Protein AF-A0A8J8SX33-F1 (afdb_monomer_lite)

Structure (mmCIF, N/CA/C/O backbone):
data_AF-A0A8J8SX33-F1
#
_entry.id   AF-A0A8J8SX33-F1
#
loop_
_atom_site.group_PDB
_atom_site.id
_atom_site.type_symbol
_atom_site.label_atom_id
_atom_site.label_alt_id
_atom_site.label_comp_id
_atom_site.label_asym_id
_atom_site.label_entity_id
_atom_site.label_seq_id
_atom_site.pdbx_PDB_ins_code
_atom_site.Cartn_x
_atom_site.Cartn_y
_atom_site.Cartn_z
_atom_site.occupancy
_atom_site.B_iso_or_equiv
_atom_site.auth_seq_id
_atom_site.auth_comp_id
_atom_site.auth_asym_id
_atom_site.auth_atom_id
_atom_site.pdbx_PDB_model_num
ATOM 1 N N . MET A 1 1 ? 23.967 -6.756 -19.950 1.00 47.19 1 MET A N 1
ATOM 2 C CA . MET A 1 1 ? 24.581 -7.624 -20.979 1.00 47.19 1 MET A CA 1
ATOM 3 C C . MET A 1 1 ? 24.057 -7.369 -22.396 1.00 47.19 1 MET A C 1
ATOM 5 O O . MET A 1 1 ? 24.532 -8.016 -23.323 1.00 47.19 1 MET A O 1
ATOM 9 N N . ALA A 1 2 ? 23.173 -6.393 -22.643 1.00 35.81 2 ALA A N 1
ATOM 10 C CA . ALA A 1 2 ? 22.909 -5.928 -24.008 1.00 35.81 2 ALA A CA 1
ATOM 11 C C . ALA A 1 2 ? 23.932 -4.839 -24.393 1.00 35.81 2 ALA A C 1
ATOM 13 O O . ALA A 1 2 ? 23.862 -3.728 -23.879 1.00 35.81 2 ALA A O 1
ATOM 14 N N . GLY A 1 3 ? 24.906 -5.167 -25.252 1.00 39.84 3 GLY A N 1
ATOM 15 C CA . GLY A 1 3 ? 25.890 -4.203 -25.781 1.00 39.84 3 GLY A CA 1
ATOM 16 C C . GLY A 1 3 ? 27.357 -4.644 -25.756 1.00 39.84 3 GLY A C 1
ATOM 17 O O . GLY A 1 3 ? 28.214 -3.905 -26.234 1.00 39.84 3 GLY A O 1
ATOM 18 N N . MET A 1 4 ? 27.675 -5.833 -25.232 1.00 48.66 4 MET A N 1
ATOM 19 C CA . MET A 1 4 ? 29.038 -6.363 -25.328 1.00 48.66 4 MET A CA 1
ATOM 20 C C . MET A 1 4 ? 29.309 -6.928 -26.735 1.00 48.66 4 MET A C 1
ATOM 22 O O . MET A 1 4 ? 28.412 -7.540 -27.322 1.00 48.66 4 MET A O 1
ATOM 26 N N . PRO A 1 5 ? 30.520 -6.729 -27.296 1.00 54.03 5 PRO A N 1
ATOM 27 C CA . PRO A 1 5 ? 30.912 -7.350 -28.558 1.00 54.03 5 PRO A CA 1
ATOM 28 C C . PRO A 1 5 ? 30.762 -8.869 -28.458 1.00 54.03 5 PRO A C 1
ATOM 30 O O . PRO A 1 5 ? 31.057 -9.451 -27.414 1.00 54.03 5 PRO A O 1
ATOM 33 N N . VAL A 1 6 ? 30.300 -9.503 -29.542 1.00 60.44 6 VAL A N 1
ATOM 34 C CA . VAL A 1 6 ? 30.137 -10.963 -29.608 1.00 60.44 6 VAL A CA 1
ATOM 35 C C . VAL A 1 6 ? 31.460 -11.609 -29.185 1.00 60.44 6 VAL A C 1
ATOM 37 O O . VAL A 1 6 ? 32.477 -11.363 -29.843 1.00 60.44 6 VAL A O 1
ATOM 40 N N . PRO A 1 7 ? 31.491 -12.380 -28.084 1.00 59.91 7 PRO A N 1
ATOM 41 C CA . PRO A 1 7 ? 32.746 -12.880 -27.554 1.00 59.91 7 PRO A CA 1
ATOM 42 C C . PRO A 1 7 ? 33.429 -13.795 -28.574 1.00 59.91 7 PRO A C 1
ATOM 44 O O . PRO A 1 7 ? 32.810 -14.688 -29.159 1.00 59.91 7 PRO A O 1
ATOM 47 N N . HIS A 1 8 ? 34.727 -13.567 -28.790 1.00 69.19 8 HIS A N 1
ATOM 48 C CA . HIS A 1 8 ? 35.562 -14.457 -29.591 1.00 69.19 8 HIS A CA 1
ATOM 49 C C . HIS A 1 8 ? 35.521 -15.872 -28.992 1.00 69.19 8 HIS A C 1
ATOM 51 O O . HIS A 1 8 ? 35.499 -16.025 -27.771 1.00 69.19 8 HIS A O 1
ATOM 57 N N . ARG A 1 9 ? 35.555 -16.913 -29.840 1.00 63.59 9 ARG A N 1
ATOM 58 C CA . ARG A 1 9 ? 35.516 -18.332 -29.417 1.00 63.59 9 ARG A CA 1
ATOM 59 C C . ARG A 1 9 ? 36.488 -18.676 -28.278 1.00 63.59 9 ARG A C 1
ATOM 61 O O . ARG A 1 9 ? 36.172 -19.536 -27.467 1.00 63.59 9 ARG A O 1
ATOM 68 N N . GLU A 1 10 ? 37.629 -17.995 -28.204 1.00 68.06 10 GLU A N 1
ATOM 69 C CA . GLU A 1 10 ? 38.664 -18.205 -27.182 1.00 68.06 10 GLU A CA 1
ATOM 70 C C . GLU A 1 10 ? 38.287 -17.653 -25.792 1.00 68.06 10 GLU A C 1
ATOM 72 O O . GLU A 1 10 ? 38.798 -18.133 -24.785 1.00 68.06 10 GLU A O 1
ATOM 77 N N . GLY A 1 11 ? 37.353 -16.699 -25.706 1.00 73.06 11 GLY A N 1
ATOM 78 C CA . GLY A 1 11 ? 36.900 -16.105 -24.442 1.00 73.06 11 GLY A CA 1
ATOM 79 C C . GLY A 1 11 ? 35.735 -16.841 -23.778 1.00 73.06 11 GLY A C 1
ATOM 80 O O . GLY A 1 11 ? 35.489 -16.645 -22.593 1.00 73.06 11 GLY A O 1
ATOM 81 N N . ILE A 1 12 ? 35.021 -17.712 -24.503 1.00 79.94 12 ILE A N 1
ATOM 82 C CA . ILE A 1 12 ? 33.799 -18.374 -24.005 1.00 79.94 12 ILE A CA 1
ATOM 83 C C . ILE A 1 12 ? 34.074 -19.174 -22.728 1.00 79.94 12 ILE A C 1
ATOM 85 O O . ILE A 1 12 ? 33.297 -19.091 -21.784 1.00 79.94 12 ILE A O 1
ATOM 89 N N . ALA A 1 13 ? 35.193 -19.901 -22.669 1.00 81.12 13 ALA A N 1
ATOM 90 C CA . ALA A 1 13 ? 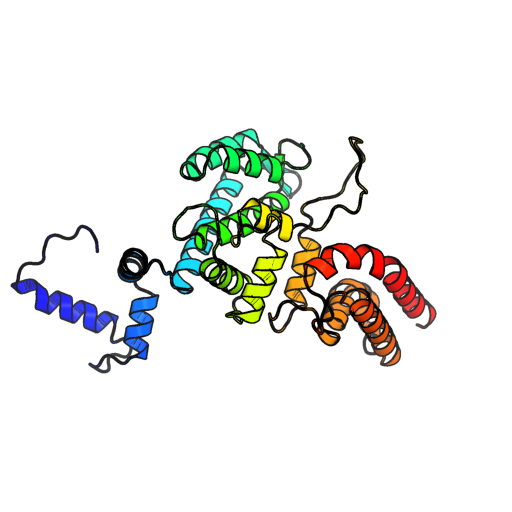35.567 -20.666 -21.481 1.00 81.12 13 ALA A CA 1
ATOM 91 C C . ALA A 1 13 ? 35.839 -19.761 -20.267 1.00 81.12 13 ALA A C 1
ATOM 93 O O . ALA A 1 13 ? 35.441 -20.091 -19.154 1.00 81.12 13 ALA A O 1
ATOM 94 N N . GLN A 1 14 ? 36.462 -18.597 -20.481 1.00 83.06 14 GLN A N 1
ATOM 95 C CA . GLN A 1 14 ? 36.725 -17.624 -19.417 1.00 83.06 14 GLN A CA 1
ATOM 96 C C . GLN A 1 14 ? 35.430 -16.973 -18.920 1.00 83.06 14 GLN A C 1
ATOM 98 O O . GLN A 1 14 ? 35.243 -16.848 -17.714 1.00 83.06 14 GLN A O 1
ATOM 103 N N . PHE A 1 15 ? 34.512 -16.614 -19.823 1.00 81.81 15 PHE A N 1
ATOM 104 C CA . PHE A 1 15 ? 33.201 -16.077 -19.447 1.00 81.81 15 PHE A CA 1
ATOM 105 C C . PHE A 1 15 ? 32.335 -17.116 -18.731 1.00 81.81 15 PHE A C 1
ATOM 107 O O . PHE A 1 15 ? 31.697 -16.785 -17.736 1.00 81.81 15 PHE A O 1
ATOM 114 N N . ALA A 1 16 ? 32.343 -18.369 -19.195 1.00 82.88 16 ALA A N 1
ATOM 115 C CA . ALA A 1 16 ? 31.633 -19.464 -18.544 1.00 82.88 16 ALA A CA 1
ATOM 116 C C . ALA A 1 16 ? 32.176 -19.717 -17.132 1.00 82.88 16 ALA A C 1
ATOM 118 O O . ALA A 1 16 ? 31.394 -19.854 -16.198 1.00 82.88 16 ALA A O 1
ATOM 119 N N . PHE A 1 17 ? 33.500 -19.704 -16.960 1.00 84.19 17 PHE A N 1
ATOM 120 C CA . PHE A 1 17 ? 34.124 -19.846 -15.646 1.00 84.19 17 PHE A CA 1
ATOM 121 C C . PHE A 1 17 ? 33.829 -18.652 -14.729 1.00 84.19 17 PHE A C 1
ATOM 123 O O . PHE A 1 17 ? 33.512 -18.838 -13.560 1.00 84.19 17 PHE A O 1
ATOM 130 N N . ALA A 1 18 ? 33.875 -17.424 -15.251 1.00 85.44 18 ALA A N 1
ATOM 131 C CA . ALA A 1 18 ? 33.522 -16.234 -14.481 1.00 85.44 18 ALA A CA 1
ATOM 132 C C . ALA A 1 18 ? 32.054 -16.263 -14.025 1.00 85.44 18 ALA A C 1
ATOM 134 O O . ALA A 1 18 ? 31.777 -15.961 -12.870 1.00 85.44 18 ALA A O 1
ATOM 135 N N . ALA A 1 19 ? 31.127 -16.668 -14.899 1.00 85.31 19 ALA A N 1
ATOM 136 C CA . ALA A 1 19 ? 29.723 -16.844 -14.539 1.00 85.31 19 ALA A CA 1
ATOM 137 C C . ALA A 1 19 ? 29.547 -17.957 -13.499 1.00 85.31 19 ALA A C 1
ATOM 139 O O . ALA A 1 19 ? 28.875 -17.742 -12.499 1.00 85.31 19 ALA A O 1
ATOM 140 N N . PHE A 1 20 ? 30.207 -19.104 -13.690 1.00 89.06 20 PHE A N 1
ATOM 141 C CA . PHE A 1 20 ? 30.193 -20.211 -12.735 1.00 89.06 20 PHE A CA 1
ATOM 142 C C . PHE A 1 20 ? 30.604 -19.748 -11.336 1.00 89.06 20 PHE A C 1
ATOM 144 O O . PHE A 1 20 ? 29.862 -19.961 -10.394 1.00 89.06 20 PHE A O 1
ATOM 151 N N . ARG A 1 21 ? 31.715 -19.013 -11.218 1.00 88.38 21 ARG A N 1
ATOM 152 C CA . ARG A 1 21 ? 32.229 -18.477 -9.946 1.00 88.38 21 ARG A CA 1
ATOM 153 C C . ARG A 1 21 ? 31.335 -17.429 -9.283 1.00 88.38 21 ARG A C 1
ATOM 155 O O . ARG A 1 21 ? 31.520 -17.146 -8.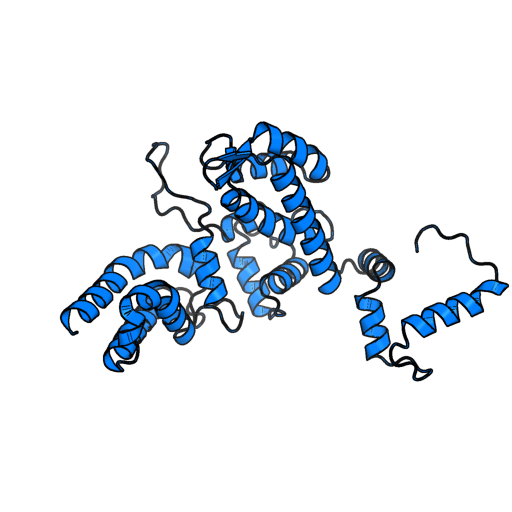107 1.00 88.38 21 ARG A O 1
ATOM 162 N N . VAL A 1 22 ? 30.451 -16.790 -10.045 1.00 87.62 22 VAL A N 1
ATOM 163 C CA . VAL A 1 22 ? 29.452 -15.858 -9.506 1.00 87.62 22 VAL A CA 1
ATOM 164 C C . VAL A 1 22 ? 28.229 -16.616 -8.992 1.00 87.62 22 VAL A C 1
ATOM 166 O O . VAL A 1 22 ? 27.598 -16.154 -8.048 1.00 87.62 22 VAL A O 1
ATOM 169 N N . ILE A 1 23 ? 27.890 -17.744 -9.620 1.00 91.69 23 ILE A N 1
ATOM 170 C CA . ILE A 1 23 ? 26.746 -18.571 -9.233 1.00 91.69 23 ILE A CA 1
ATOM 171 C C . ILE A 1 23 ? 27.108 -19.467 -8.044 1.00 91.69 23 ILE A C 1
ATOM 173 O O . ILE A 1 23 ? 26.361 -19.477 -7.079 1.00 91.69 23 ILE A O 1
ATOM 177 N N . ASP A 1 24 ? 28.244 -20.164 -8.114 1.00 92.25 24 ASP A N 1
ATOM 178 C CA . ASP A 1 24 ? 28.837 -20.992 -7.053 1.00 92.25 24 ASP A CA 1
ATOM 179 C C . ASP A 1 24 ? 29.332 -20.087 -5.912 1.00 92.25 24 ASP A C 1
ATOM 181 O O . ASP A 1 24 ? 30.494 -19.664 -5.857 1.00 92.25 24 ASP A O 1
ATOM 185 N N . ALA A 1 25 ? 28.396 -19.690 -5.055 1.00 87.44 25 ALA A N 1
ATOM 186 C CA . ALA A 1 25 ? 28.601 -18.723 -3.990 1.00 87.44 25 ALA A CA 1
ATOM 187 C C . ALA A 1 25 ? 29.356 -19.353 -2.816 1.00 87.44 25 ALA A C 1
ATOM 189 O O . ALA A 1 25 ? 30.125 -18.662 -2.133 1.00 87.44 25 ALA A O 1
ATOM 190 N N . ASP A 1 26 ? 29.160 -20.654 -2.586 1.00 91.06 26 ASP A N 1
ATOM 191 C CA . ASP A 1 26 ? 29.839 -21.392 -1.526 1.00 91.06 26 ASP A CA 1
ATOM 192 C C . ASP A 1 26 ? 31.220 -21.935 -1.937 1.00 91.06 26 ASP A C 1
ATOM 194 O O . ASP A 1 26 ? 32.020 -22.292 -1.068 1.00 91.06 26 ASP A O 1
ATOM 198 N N . ASN A 1 27 ? 31.576 -21.825 -3.221 1.00 89.00 27 ASN A N 1
ATOM 199 C CA . ASN A 1 27 ? 32.828 -22.306 -3.806 1.00 89.00 27 ASN A CA 1
ATOM 200 C C . ASN A 1 27 ? 32.975 -23.829 -3.700 1.00 89.00 27 ASN A C 1
ATOM 202 O O . ASN A 1 27 ? 34.086 -24.329 -3.490 1.00 89.00 27 ASN A O 1
ATOM 206 N N . SER A 1 28 ? 31.868 -24.558 -3.809 1.00 93.62 28 SER A N 1
ATOM 207 C CA . SER A 1 28 ? 31.828 -26.020 -3.786 1.00 93.62 28 SER A CA 1
ATOM 208 C C . SER A 1 28 ? 32.319 -26.663 -5.084 1.00 93.62 28 SER A C 1
ATOM 210 O O . SER A 1 28 ? 32.404 -27.892 -5.154 1.00 93.62 28 SER A O 1
ATOM 212 N N . ASP A 1 29 ? 32.638 -25.867 -6.112 1.00 90.69 29 ASP A N 1
ATOM 213 C CA . ASP A 1 29 ? 32.865 -26.329 -7.484 1.00 90.69 29 ASP A CA 1
ATOM 214 C C . ASP A 1 29 ? 31.636 -27.068 -8.059 1.00 90.69 29 ASP A C 1
ATOM 216 O O . ASP A 1 29 ? 31.729 -27.836 -9.025 1.00 90.69 29 ASP A O 1
ATOM 220 N N . SER A 1 30 ? 30.449 -26.776 -7.521 1.00 91.50 30 SER A N 1
ATOM 221 C CA . SER A 1 30 ? 29.153 -27.188 -8.049 1.00 91.50 30 SER A CA 1
ATOM 222 C C . SER A 1 30 ? 28.165 -26.020 -8.006 1.00 91.50 30 SER A C 1
ATOM 224 O O . SER A 1 30 ? 28.435 -25.017 -7.368 1.00 91.50 30 SER A O 1
ATOM 226 N N . ILE A 1 31 ? 27.062 -26.111 -8.754 1.00 92.31 31 ILE A N 1
ATOM 227 C CA . ILE A 1 31 ? 25.976 -25.126 -8.673 1.00 92.31 31 ILE A CA 1
ATOM 228 C C . ILE A 1 31 ? 24.748 -25.844 -8.143 1.00 92.31 31 ILE A C 1
ATOM 230 O O . ILE A 1 31 ? 24.165 -26.689 -8.835 1.00 92.31 31 ILE A O 1
ATOM 234 N N . GLU A 1 32 ? 24.344 -25.496 -6.931 1.00 93.62 32 GLU A N 1
ATOM 235 C CA . GLU A 1 32 ? 23.090 -25.961 -6.361 1.00 93.62 32 GLU A CA 1
ATOM 236 C C . GLU A 1 32 ? 21.888 -25.185 -6.924 1.00 93.62 32 GLU A C 1
ATOM 238 O O . GLU A 1 32 ? 21.994 -24.082 -7.466 1.00 93.62 32 GLU A O 1
ATOM 243 N N . TYR A 1 33 ? 20.687 -25.758 -6.791 1.00 91.69 33 TYR A N 1
ATOM 244 C CA . TYR A 1 33 ? 19.460 -25.071 -7.209 1.00 91.69 33 TYR A CA 1
ATOM 245 C C . TYR A 1 33 ? 19.253 -23.751 -6.453 1.00 91.69 33 TYR A C 1
ATOM 247 O O . TYR A 1 33 ? 18.799 -22.774 -7.042 1.00 91.69 33 TYR A O 1
ATOM 255 N N . SER A 1 34 ? 19.579 -23.726 -5.159 1.00 92.31 34 SER A N 1
ATOM 256 C CA . SER A 1 34 ? 19.537 -22.535 -4.303 1.00 92.31 34 SER A CA 1
ATOM 257 C C . SER A 1 34 ? 20.401 -21.415 -4.879 1.00 92.31 34 SER A C 1
ATOM 259 O O . SER A 1 34 ? 19.906 -20.311 -5.081 1.00 92.31 34 SER A O 1
ATOM 261 N N . GLU A 1 35 ? 21.646 -21.727 -5.222 1.00 92.00 35 GLU A N 1
ATOM 262 C CA . GLU A 1 35 ? 22.619 -20.809 -5.813 1.00 92.00 35 GLU A CA 1
ATOM 263 C C . GLU A 1 35 ? 22.182 -20.291 -7.181 1.00 92.00 35 GLU A C 1
ATOM 265 O O . GLU A 1 35 ? 22.160 -19.084 -7.426 1.00 92.00 35 GLU A O 1
ATOM 270 N N . PHE A 1 36 ? 21.748 -21.193 -8.064 1.00 90.31 36 PHE A N 1
ATOM 271 C CA . PHE A 1 36 ? 21.227 -20.804 -9.370 1.00 90.31 36 PHE A CA 1
ATOM 272 C C . PHE A 1 36 ? 19.983 -19.917 -9.244 1.00 90.31 36 PHE A C 1
ATOM 274 O O . PHE A 1 36 ? 19.878 -18.888 -9.911 1.00 90.31 36 PHE A O 1
ATOM 281 N N . SER A 1 37 ? 19.043 -20.299 -8.377 1.00 88.56 37 SER A N 1
ATOM 282 C CA . SER A 1 37 ? 17.820 -19.538 -8.129 1.00 88.56 37 SER A CA 1
ATOM 283 C C . SER A 1 37 ? 18.128 -18.154 -7.563 1.00 88.56 37 SER A C 1
ATOM 285 O O . SER A 1 37 ? 17.486 -17.184 -7.963 1.00 88.56 37 SER A O 1
ATOM 287 N N . GLU A 1 38 ? 19.084 -18.051 -6.643 1.00 87.88 38 GLU A N 1
ATOM 288 C CA . GLU A 1 38 ? 19.496 -16.785 -6.043 1.00 87.88 38 GLU A CA 1
ATOM 289 C C . GLU A 1 38 ? 20.173 -15.882 -7.076 1.00 87.88 38 GLU A C 1
ATOM 291 O O . GLU A 1 38 ? 19.805 -14.717 -7.229 1.00 87.88 38 GLU A O 1
ATOM 296 N N . TRP A 1 39 ? 21.083 -16.438 -7.877 1.00 88.75 39 TRP A N 1
ATOM 297 C CA . TRP A 1 39 ? 21.724 -15.710 -8.966 1.00 88.75 39 TRP A CA 1
ATOM 298 C C . TRP A 1 39 ? 20.711 -15.165 -9.977 1.00 88.75 39 TRP A C 1
ATOM 300 O O . TRP A 1 39 ? 20.788 -13.997 -10.366 1.00 88.75 39 TRP A O 1
ATOM 310 N N . VAL A 1 40 ? 19.724 -15.976 -10.376 1.00 85.94 40 VAL A N 1
ATOM 311 C CA . VAL A 1 40 ? 18.653 -15.527 -11.276 1.00 85.94 40 VAL A CA 1
ATOM 312 C C . VAL A 1 40 ? 17.856 -14.383 -10.647 1.00 85.94 40 VAL A C 1
ATOM 314 O O . VAL A 1 40 ? 17.599 -13.397 -11.336 1.00 85.94 40 VAL A O 1
ATOM 317 N N . ARG A 1 41 ? 17.489 -14.461 -9.358 1.00 83.81 41 ARG A N 1
ATOM 318 C CA . ARG A 1 41 ? 16.770 -13.381 -8.645 1.00 83.81 41 ARG A CA 1
ATOM 319 C C . ARG A 1 41 ? 17.558 -12.074 -8.593 1.00 83.81 41 ARG A C 1
ATOM 321 O O . ARG A 1 41 ? 16.971 -11.005 -8.735 1.00 83.81 41 ARG A O 1
ATOM 328 N N . GLN A 1 42 ? 18.876 -12.152 -8.429 1.00 84.44 42 GLN A N 1
ATOM 329 C CA . GLN A 1 42 ? 19.735 -10.976 -8.275 1.00 84.44 42 GLN A CA 1
ATOM 330 C C . GLN A 1 42 ? 20.238 -10.387 -9.608 1.00 84.44 42 GLN A C 1
ATOM 332 O O . GLN A 1 42 ? 20.644 -9.225 -9.657 1.00 84.44 42 GLN A O 1
ATOM 337 N N . SER A 1 43 ? 20.214 -11.153 -10.702 1.00 86.31 43 SER A N 1
ATOM 338 C CA . SER A 1 43 ? 20.731 -10.717 -12.004 1.00 86.31 43 SER A CA 1
ATOM 339 C C . SER A 1 43 ? 19.755 -9.799 -12.751 1.00 86.31 43 SER A C 1
ATOM 341 O O . SER A 1 43 ? 18.781 -10.262 -13.342 1.00 86.31 43 SER A O 1
ATOM 343 N N . GLU A 1 44 ? 20.049 -8.494 -12.804 1.00 81.50 44 GLU A N 1
ATOM 344 C CA . GLU A 1 44 ? 19.227 -7.499 -13.522 1.00 81.50 44 GLU A CA 1
ATOM 345 C C . GLU A 1 44 ? 18.965 -7.873 -14.983 1.00 81.50 44 GLU A C 1
ATOM 347 O O . GLU A 1 44 ? 17.830 -7.822 -15.448 1.00 81.50 44 GLU A O 1
ATOM 352 N N . ASP A 1 45 ? 20.014 -8.281 -15.696 1.00 82.19 45 ASP A N 1
ATOM 353 C CA . ASP A 1 45 ? 19.938 -8.612 -17.116 1.00 82.19 45 ASP A CA 1
ATOM 354 C C . ASP A 1 45 ? 19.040 -9.819 -17.380 1.00 82.19 45 ASP A C 1
ATOM 356 O O . ASP A 1 45 ? 18.299 -9.842 -18.364 1.00 82.19 45 ASP A O 1
ATOM 360 N N . LEU A 1 46 ? 19.106 -10.830 -16.509 1.00 82.81 46 LEU A N 1
ATOM 361 C CA . LEU A 1 46 ? 18.249 -12.005 -16.616 1.00 82.81 46 LEU A CA 1
ATOM 362 C C . LEU A 1 46 ? 16.817 -11.668 -16.232 1.00 82.81 46 LEU A C 1
ATOM 364 O O . LEU A 1 46 ? 15.903 -12.098 -16.923 1.00 82.81 46 LEU A O 1
ATOM 368 N N . GLN A 1 47 ? 16.613 -10.860 -15.194 1.00 84.19 47 GLN A N 1
ATOM 369 C CA . GLN A 1 47 ? 15.291 -10.371 -14.820 1.00 84.19 47 GLN A CA 1
ATOM 370 C C . GLN A 1 47 ? 14.658 -9.546 -15.955 1.00 84.19 47 GLN A C 1
ATOM 372 O O . GLN A 1 47 ? 13.483 -9.727 -16.259 1.00 84.19 47 GLN A O 1
ATOM 377 N N . ASP A 1 48 ? 15.433 -8.684 -16.625 1.00 80.81 48 ASP A N 1
ATOM 378 C CA . ASP A 1 48 ? 15.007 -7.907 -17.800 1.00 80.81 48 ASP A CA 1
ATOM 379 C C . ASP A 1 48 ? 14.646 -8.821 -18.969 1.00 80.81 48 ASP A C 1
ATOM 381 O O . ASP A 1 48 ? 13.636 -8.623 -19.648 1.00 80.81 48 ASP A O 1
ATOM 385 N N . PHE A 1 49 ? 15.500 -9.809 -19.228 1.00 82.94 49 PHE A N 1
ATOM 386 C CA . PHE A 1 49 ? 15.303 -10.771 -20.298 1.00 82.94 49 PHE A CA 1
ATOM 387 C C . PHE A 1 49 ? 14.050 -11.620 -20.063 1.00 82.94 49 PHE A C 1
ATOM 389 O O . PHE A 1 49 ? 13.230 -11.747 -20.971 1.00 82.94 49 PHE A O 1
ATOM 396 N N . LEU A 1 50 ? 13.886 -12.156 -18.850 1.00 81.50 50 LEU A N 1
ATOM 397 C CA . LEU A 1 50 ? 12.726 -12.946 -18.454 1.00 81.50 50 LEU A CA 1
ATOM 398 C C . LEU A 1 50 ? 11.456 -12.112 -18.568 1.00 81.50 50 LEU A C 1
ATOM 400 O O . LEU A 1 50 ? 10.538 -12.558 -19.241 1.00 81.50 50 LEU A O 1
ATOM 404 N N . LEU A 1 51 ? 11.447 -10.879 -18.052 1.00 82.50 51 LEU A N 1
ATOM 405 C CA . LEU A 1 51 ? 10.302 -9.975 -18.168 1.00 82.50 51 LEU A CA 1
ATOM 406 C C . LEU A 1 51 ? 9.835 -9.811 -19.618 1.00 82.50 51 LEU A C 1
ATOM 408 O O . LEU A 1 51 ? 8.650 -9.923 -19.914 1.00 82.50 51 LEU A O 1
ATOM 412 N N . ARG A 1 52 ? 10.776 -9.584 -20.542 1.00 81.81 52 ARG A N 1
ATOM 413 C CA . ARG A 1 52 ? 10.468 -9.413 -21.971 1.00 81.81 52 ARG A CA 1
ATOM 414 C C . ARG A 1 52 ? 9.896 -10.671 -22.620 1.00 81.81 52 ARG A C 1
ATOM 416 O O . ARG A 1 52 ? 9.208 -10.554 -23.628 1.00 81.81 52 ARG A O 1
ATOM 423 N N . TYR A 1 53 ? 10.222 -11.850 -22.097 1.00 82.12 53 TYR A N 1
ATOM 424 C CA . TYR A 1 53 ? 9.831 -13.132 -22.684 1.00 82.12 53 TYR A CA 1
ATOM 425 C C . TYR A 1 53 ? 8.578 -13.731 -22.047 1.00 82.12 53 TYR A C 1
ATOM 427 O O . TYR A 1 53 ? 7.776 -14.348 -22.743 1.00 82.12 53 TYR A O 1
ATOM 435 N N . THR A 1 54 ? 8.427 -13.586 -20.732 1.00 82.94 54 THR A N 1
ATOM 436 C CA . THR A 1 54 ? 7.332 -14.176 -19.955 1.00 82.94 54 THR A CA 1
ATOM 437 C C . THR A 1 54 ? 6.208 -13.184 -19.692 1.00 82.94 54 THR A C 1
ATOM 439 O O . THR A 1 54 ? 5.105 -13.614 -19.370 1.00 82.94 54 THR A O 1
ATOM 442 N N . GLY A 1 55 ? 6.473 -11.877 -19.795 1.00 79.94 55 GLY A N 1
ATOM 443 C CA . GLY A 1 55 ? 5.555 -10.839 -19.326 1.00 79.94 55 GLY A CA 1
ATOM 444 C C . GLY A 1 55 ? 5.402 -10.815 -17.802 1.00 79.94 55 GLY A C 1
ATOM 445 O O . GLY A 1 55 ? 4.506 -10.157 -17.297 1.00 79.94 55 GLY A O 1
ATOM 446 N N . GLN A 1 56 ? 6.251 -11.535 -17.061 1.00 80.50 56 GLN A N 1
ATOM 447 C CA . GLN A 1 56 ? 6.179 -11.650 -15.605 1.00 80.50 56 GLN A CA 1
ATOM 448 C C . GLN A 1 56 ? 7.434 -11.075 -14.963 1.00 80.50 56 GLN A C 1
ATOM 450 O O . GLN A 1 56 ? 8.547 -11.293 -15.446 1.00 80.50 56 GLN A O 1
ATOM 455 N N . GLN A 1 57 ? 7.263 -10.388 -13.837 1.00 86.00 57 GLN A N 1
ATOM 456 C CA . GLN A 1 57 ? 8.372 -9.931 -13.012 1.00 86.00 57 GLN A CA 1
ATOM 457 C C . GLN A 1 57 ? 8.479 -10.739 -11.728 1.00 86.00 57 GLN A C 1
ATOM 459 O O . GLN A 1 57 ? 7.487 -11.246 -11.212 1.00 86.00 57 GLN A O 1
ATOM 464 N N . THR A 1 58 ? 9.689 -10.818 -11.188 1.00 87.69 58 THR A N 1
ATOM 465 C CA . THR A 1 58 ? 9.898 -11.325 -9.833 1.00 87.69 58 THR A CA 1
ATOM 466 C C . THR A 1 58 ? 9.606 -10.250 -8.794 1.00 87.69 58 THR A C 1
ATOM 468 O O . THR A 1 58 ? 9.667 -9.045 -9.071 1.00 87.69 58 THR A O 1
ATOM 471 N N . PHE A 1 59 ? 9.343 -10.699 -7.569 1.00 90.00 59 PHE A N 1
ATOM 472 C CA . PHE A 1 59 ? 9.175 -9.827 -6.416 1.00 90.00 59 PHE A CA 1
ATOM 473 C C . PHE A 1 59 ? 10.421 -8.969 -6.158 1.00 90.00 59 PHE A C 1
ATOM 475 O O . PHE A 1 59 ? 10.311 -7.767 -5.932 1.00 90.00 59 PHE A O 1
ATOM 482 N N . GLU A 1 60 ? 11.619 -9.546 -6.260 1.00 88.62 60 GLU A N 1
ATOM 483 C CA . GLU A 1 60 ? 12.885 -8.849 -6.024 1.00 88.62 60 GLU A CA 1
ATOM 484 C C . GLU A 1 60 ? 13.084 -7.701 -7.019 1.00 88.62 60 GLU A C 1
ATOM 486 O O . GLU A 1 60 ? 13.495 -6.599 -6.641 1.00 88.62 60 GLU A O 1
ATOM 491 N N . ARG A 1 61 ? 12.724 -7.927 -8.288 1.00 88.81 61 ARG A N 1
ATOM 492 C CA . ARG A 1 61 ? 12.746 -6.888 -9.319 1.00 88.81 61 ARG A CA 1
ATOM 493 C C . ARG A 1 61 ? 11.742 -5.776 -9.013 1.00 88.81 61 ARG A C 1
ATOM 495 O O . ARG A 1 61 ? 12.105 -4.602 -9.102 1.00 88.81 61 ARG A O 1
ATOM 502 N N . ALA A 1 62 ? 10.508 -6.126 -8.645 1.00 92.44 62 ALA A N 1
ATOM 503 C CA . ALA A 1 62 ? 9.483 -5.154 -8.264 1.00 92.44 62 ALA A CA 1
ATOM 504 C C . ALA A 1 62 ? 9.940 -4.307 -7.064 1.00 92.44 62 ALA A C 1
ATOM 506 O O . ALA A 1 62 ? 9.901 -3.076 -7.115 1.00 92.44 62 ALA A O 1
ATOM 507 N N . LYS A 1 63 ? 10.474 -4.958 -6.022 1.00 93.06 63 LYS A N 1
ATOM 508 C CA . LYS A 1 63 ? 11.011 -4.315 -4.815 1.00 93.06 63 LYS A CA 1
ATOM 509 C C . LYS A 1 63 ? 12.142 -3.351 -5.137 1.00 93.06 63 LYS A C 1
ATOM 511 O O . LYS A 1 63 ? 12.153 -2.225 -4.643 1.00 93.06 63 LYS A O 1
ATOM 516 N N . LYS A 1 64 ? 13.059 -3.749 -6.015 1.00 91.00 64 LYS A N 1
ATOM 517 C CA . LYS A 1 64 ? 14.137 -2.877 -6.475 1.00 91.00 64 LYS A CA 1
ATOM 518 C C . LYS A 1 64 ? 13.616 -1.649 -7.227 1.00 91.00 64 LYS A C 1
ATOM 520 O O . LYS A 1 64 ? 13.962 -0.533 -6.842 1.00 91.00 64 LYS A O 1
ATOM 525 N N . ARG A 1 65 ? 12.748 -1.837 -8.232 1.00 92.00 65 ARG A N 1
ATOM 526 C CA . ARG A 1 65 ? 12.121 -0.728 -8.984 1.00 92.00 65 ARG A CA 1
ATOM 527 C C . ARG A 1 65 ? 11.410 0.243 -8.042 1.00 92.00 65 ARG A C 1
ATOM 529 O O . ARG A 1 65 ? 11.547 1.456 -8.182 1.00 92.00 65 ARG A O 1
ATOM 536 N N . TYR A 1 66 ? 10.687 -0.282 -7.057 1.00 95.06 66 TYR A N 1
ATOM 537 C CA . TYR A 1 66 ? 10.005 0.521 -6.047 1.00 95.06 66 TYR A CA 1
ATOM 538 C C . TYR A 1 66 ? 10.970 1.366 -5.207 1.00 95.06 66 TYR A C 1
ATOM 540 O O . TYR A 1 66 ? 10.740 2.564 -5.038 1.00 95.06 66 TYR A O 1
ATOM 548 N N . ILE A 1 67 ? 12.065 0.779 -4.714 1.00 94.56 67 ILE A N 1
ATOM 549 C CA . ILE A 1 67 ? 13.087 1.500 -3.938 1.00 94.56 67 ILE A CA 1
ATOM 550 C C . ILE A 1 67 ? 13.737 2.601 -4.785 1.00 94.56 67 ILE A C 1
ATOM 552 O O . ILE A 1 67 ? 13.907 3.725 -4.310 1.00 94.56 67 ILE A O 1
ATOM 556 N N . GLU A 1 68 ? 14.075 2.309 -6.041 1.00 94.00 68 GLU A N 1
ATOM 557 C CA . GLU A 1 68 ? 14.652 3.281 -6.975 1.00 94.00 68 GLU A CA 1
ATOM 558 C C . GLU A 1 68 ? 13.704 4.460 -7.225 1.00 94.00 68 GLU A C 1
ATOM 560 O O . GLU A 1 68 ? 14.124 5.616 -7.134 1.00 94.00 68 GLU A O 1
ATOM 565 N N . LEU A 1 69 ? 12.416 4.186 -7.452 1.00 94.81 69 LEU A N 1
ATOM 566 C CA . LEU A 1 69 ? 11.386 5.212 -7.611 1.00 94.81 69 LEU A CA 1
ATOM 567 C C . LEU A 1 69 ? 11.194 6.039 -6.333 1.00 94.81 69 LEU A C 1
ATOM 569 O O . LEU A 1 69 ? 11.140 7.266 -6.402 1.00 94.81 69 LEU A O 1
ATOM 573 N N . CYS A 1 70 ? 11.149 5.399 -5.163 1.00 95.38 70 CYS A N 1
ATOM 574 C CA . CYS A 1 70 ? 11.069 6.090 -3.877 1.00 95.38 70 CYS A CA 1
ATOM 575 C C . CYS A 1 70 ? 12.264 7.026 -3.656 1.00 95.38 70 CYS A C 1
ATOM 577 O O . CYS A 1 70 ? 12.079 8.181 -3.270 1.00 95.38 70 CYS A O 1
ATOM 579 N N . ASN A 1 71 ? 13.485 6.561 -3.934 1.00 96.50 71 ASN A N 1
ATOM 580 C CA . ASN A 1 71 ? 14.697 7.372 -3.821 1.00 96.50 71 ASN A CA 1
ATOM 581 C C . ASN A 1 71 ? 14.694 8.536 -4.815 1.00 96.50 71 ASN A C 1
ATOM 583 O O . ASN A 1 71 ? 15.068 9.654 -4.461 1.00 96.50 71 ASN A O 1
ATOM 587 N N . PHE A 1 72 ? 14.236 8.289 -6.042 1.00 95.38 72 PHE A N 1
ATOM 588 C CA . PHE A 1 72 ? 14.082 9.324 -7.051 1.00 95.38 72 PHE A CA 1
ATOM 589 C C . PHE A 1 72 ? 13.106 10.416 -6.591 1.00 95.38 72 PHE A C 1
ATOM 591 O O . PHE A 1 72 ? 13.473 11.591 -6.567 1.00 95.38 72 PHE A O 1
ATOM 598 N N . PHE A 1 73 ? 11.893 10.048 -6.167 1.00 96.12 73 PHE A N 1
ATOM 599 C CA . PHE A 1 73 ? 10.887 11.009 -5.705 1.00 96.12 73 PHE A CA 1
ATOM 600 C C . PHE A 1 73 ? 11.332 11.750 -4.444 1.00 96.12 73 PHE A C 1
ATOM 602 O O . PHE A 1 73 ? 11.149 12.963 -4.348 1.00 96.12 73 PHE A O 1
ATOM 609 N N . LYS A 1 74 ? 12.011 11.065 -3.518 1.00 96.19 74 LYS A N 1
ATOM 610 C CA . LYS A 1 74 ? 12.648 11.715 -2.371 1.00 96.19 74 LYS A CA 1
ATOM 611 C C . LYS A 1 74 ? 13.651 12.782 -2.816 1.00 96.19 74 LYS A C 1
ATOM 613 O O . LYS A 1 74 ? 13.571 13.913 -2.348 1.00 96.19 74 LYS A O 1
ATOM 618 N N . GLY A 1 75 ? 14.534 12.460 -3.762 1.00 95.69 75 GLY A N 1
ATOM 619 C CA . GLY A 1 75 ? 15.494 13.419 -4.310 1.00 95.69 75 GLY A CA 1
ATOM 620 C C . GLY A 1 75 ? 14.829 14.610 -5.009 1.00 95.69 75 GLY A C 1
ATOM 621 O O . GLY A 1 75 ? 15.295 15.740 -4.862 1.00 95.69 75 GLY A O 1
ATOM 622 N N . VAL A 1 76 ? 13.719 14.386 -5.726 1.00 94.75 76 VAL A N 1
ATOM 623 C CA . VAL A 1 76 ? 12.914 15.466 -6.327 1.00 94.75 76 VAL A CA 1
ATOM 624 C C . VAL A 1 76 ? 12.369 16.399 -5.250 1.00 94.75 76 VAL A C 1
ATOM 626 O O . VAL A 1 76 ? 12.489 17.613 -5.397 1.00 94.75 76 VAL A O 1
ATOM 629 N N . PHE A 1 77 ? 11.803 15.864 -4.169 1.00 95.81 77 PHE A N 1
ATOM 630 C CA . PHE A 1 77 ? 11.276 16.688 -3.085 1.00 95.81 77 PHE A CA 1
ATOM 631 C C . PHE A 1 77 ? 12.390 17.472 -2.383 1.00 95.81 77 PHE A C 1
ATOM 633 O O . PHE A 1 77 ? 12.342 18.697 -2.332 1.00 95.81 77 PHE A O 1
ATOM 640 N N . GLU A 1 78 ? 13.441 16.790 -1.922 1.00 94.94 78 GLU A N 1
ATOM 641 C CA . GLU A 1 78 ? 14.524 17.396 -1.134 1.00 94.94 78 GLU A CA 1
ATOM 642 C C . GLU A 1 78 ? 15.254 18.513 -1.887 1.00 94.94 78 GLU A C 1
ATOM 644 O O . GLU A 1 78 ? 15.549 19.558 -1.310 1.00 94.94 78 GLU A O 1
ATOM 649 N N . LYS A 1 79 ? 15.495 18.329 -3.190 1.00 94.25 79 LYS A N 1
ATOM 650 C CA . LYS A 1 79 ? 16.160 19.324 -4.045 1.00 94.25 79 LYS A CA 1
ATOM 651 C C . LYS A 1 79 ? 15.378 20.637 -4.158 1.00 94.25 79 LYS A C 1
ATOM 653 O O . LYS A 1 79 ? 15.992 21.680 -4.371 1.00 94.25 79 LYS A O 1
ATOM 658 N N . ASN A 1 80 ? 14.050 20.578 -4.079 1.00 92.75 80 ASN A N 1
ATOM 659 C CA . ASN A 1 80 ? 13.169 21.725 -4.315 1.00 92.75 80 ASN A CA 1
ATOM 660 C C . ASN A 1 80 ? 12.466 22.203 -3.038 1.00 92.75 80 ASN A C 1
ATOM 662 O O . ASN A 1 80 ? 11.714 23.171 -3.085 1.00 92.75 80 ASN A O 1
ATOM 666 N N . SER A 1 81 ? 12.674 21.518 -1.911 1.00 94.69 81 SER A N 1
ATOM 667 C CA . SER A 1 81 ? 11.992 21.847 -0.666 1.00 94.69 81 SER A CA 1
ATOM 668 C C . SER A 1 81 ? 12.579 23.081 0.006 1.00 94.69 81 SER A C 1
ATOM 670 O O . SER A 1 81 ? 13.793 23.290 0.020 1.00 94.69 81 SER A O 1
ATOM 672 N N . ILE A 1 82 ? 11.697 23.866 0.609 1.00 92.81 82 ILE A N 1
ATOM 673 C CA . ILE A 1 82 ? 12.018 24.980 1.488 1.00 92.81 82 ILE A CA 1
ATOM 674 C C . ILE A 1 82 ? 11.598 24.568 2.899 1.00 92.81 82 ILE A C 1
ATOM 676 O O . ILE A 1 82 ? 10.490 24.072 3.097 1.00 92.81 82 ILE A O 1
ATOM 680 N N . ASP A 1 83 ? 12.489 24.766 3.867 1.00 91.88 83 ASP A N 1
ATOM 681 C CA . ASP A 1 83 ? 12.185 24.596 5.287 1.00 91.88 83 ASP A CA 1
ATOM 682 C C . ASP A 1 83 ? 11.536 25.876 5.822 1.00 91.88 83 ASP A C 1
ATOM 684 O O . ASP A 1 83 ? 12.103 26.972 5.722 1.00 91.88 83 ASP A O 1
ATOM 688 N N . PHE A 1 84 ? 10.336 25.734 6.375 1.00 86.56 84 PHE A N 1
ATOM 689 C CA . PHE A 1 84 ? 9.647 26.786 7.094 1.00 86.56 84 PHE A CA 1
ATOM 690 C C . PHE A 1 84 ? 9.216 26.273 8.467 1.00 86.56 84 PHE A C 1
ATOM 692 O O . PHE A 1 84 ? 8.293 25.475 8.588 1.00 86.56 84 PHE A O 1
ATOM 699 N N . LEU A 1 85 ? 9.872 26.786 9.513 1.00 86.00 85 LEU A N 1
ATOM 700 C CA . LEU A 1 85 ? 9.594 26.446 10.914 1.00 86.00 85 LEU A CA 1
ATOM 701 C C . LEU A 1 85 ? 9.720 24.942 11.232 1.00 86.00 85 LEU A C 1
ATOM 703 O O . LEU A 1 85 ? 9.059 24.459 12.148 1.00 86.00 85 LEU A O 1
ATOM 707 N N . GLY A 1 86 ? 10.605 24.224 10.531 1.00 85.69 86 GLY A N 1
ATOM 708 C CA . GLY A 1 86 ? 10.840 22.793 10.731 1.00 85.69 86 GLY A CA 1
ATOM 709 C C . GLY A 1 86 ? 9.987 21.890 9.843 1.00 85.69 86 GLY A C 1
ATOM 710 O O . GLY A 1 86 ? 10.230 20.685 9.810 1.00 85.69 86 GLY A O 1
ATOM 711 N N . ASP A 1 87 ? 9.049 22.460 9.087 1.00 88.19 87 ASP A N 1
ATOM 712 C CA . ASP A 1 87 ? 8.264 21.744 8.091 1.00 88.19 87 ASP A CA 1
ATOM 713 C C . ASP A 1 87 ? 8.799 22.041 6.686 1.00 88.19 87 ASP A C 1
ATOM 715 O O . ASP A 1 87 ? 9.027 23.194 6.306 1.00 88.19 87 ASP A O 1
ATOM 719 N N . ARG A 1 88 ? 8.993 20.987 5.888 1.00 94.12 88 ARG A N 1
ATOM 720 C CA . ARG A 1 88 ? 9.470 21.102 4.507 1.00 94.12 88 ARG A CA 1
ATOM 721 C C . ARG A 1 88 ? 8.305 21.151 3.530 1.00 94.12 88 ARG A C 1
ATOM 723 O O . ARG A 1 88 ? 7.424 20.292 3.576 1.00 94.12 88 ARG A O 1
ATOM 730 N N . TYR A 1 89 ? 8.359 22.101 2.600 1.00 94.81 89 TYR A N 1
ATOM 731 C CA . TYR A 1 89 ? 7.348 22.297 1.560 1.00 94.81 89 TYR A CA 1
ATOM 732 C C . TYR A 1 89 ? 7.983 22.480 0.187 1.00 94.81 89 TYR A C 1
ATOM 734 O O . TYR A 1 89 ? 9.065 23.050 0.075 1.00 94.81 89 TYR A O 1
ATOM 742 N N . VAL A 1 90 ? 7.283 22.071 -0.868 1.00 95.44 90 VAL A N 1
ATOM 743 C CA . VAL A 1 90 ? 7.646 22.367 -2.263 1.00 95.44 90 VAL A CA 1
ATOM 744 C C . VAL A 1 90 ? 6.483 23.086 -2.931 1.00 95.44 90 VAL A C 1
ATOM 746 O O . VAL A 1 90 ? 5.329 22.690 -2.768 1.00 95.44 90 VAL A O 1
ATOM 749 N N . THR A 1 91 ? 6.757 24.132 -3.713 1.00 95.19 91 THR A N 1
ATOM 750 C CA . THR A 1 91 ? 5.694 24.815 -4.462 1.00 95.19 91 THR A CA 1
ATOM 751 C C . THR A 1 91 ? 5.185 23.940 -5.608 1.00 95.19 91 THR A C 1
ATOM 753 O O . THR A 1 91 ? 5.952 23.245 -6.279 1.00 95.19 91 THR A O 1
ATOM 756 N N . MET A 1 92 ? 3.890 24.017 -5.922 1.00 93.88 92 MET A N 1
ATOM 757 C CA . MET A 1 92 ? 3.327 23.239 -7.032 1.00 93.88 92 MET A CA 1
ATOM 758 C C . MET A 1 92 ? 3.901 23.615 -8.396 1.00 93.88 92 MET A C 1
ATOM 760 O O . MET A 1 92 ? 3.893 22.800 -9.317 1.00 93.88 92 MET A O 1
ATOM 764 N N . ILE A 1 93 ? 4.425 24.831 -8.542 1.00 93.12 93 ILE A N 1
ATOM 765 C CA . ILE A 1 93 ? 5.096 25.273 -9.768 1.00 93.12 93 ILE A CA 1
ATOM 766 C C . ILE A 1 93 ? 6.397 24.486 -9.969 1.00 93.12 93 ILE A C 1
ATOM 768 O O . ILE A 1 93 ? 6.617 23.927 -11.047 1.00 93.12 93 ILE A O 1
ATOM 772 N N . GLU A 1 94 ? 7.241 24.414 -8.939 1.00 93.31 94 GLU A N 1
ATOM 773 C CA . GLU A 1 94 ? 8.509 23.674 -8.976 1.00 93.31 94 GLU A CA 1
ATOM 774 C C . GLU A 1 94 ? 8.262 22.173 -9.105 1.00 93.31 94 GLU A C 1
ATOM 776 O O . GLU A 1 94 ? 8.864 21.514 -9.956 1.00 93.31 94 GLU A O 1
ATOM 781 N N . LEU A 1 95 ? 7.300 21.646 -8.344 1.00 94.06 95 LEU A N 1
ATOM 782 C CA . LEU A 1 95 ? 6.990 20.226 -8.365 1.00 94.06 95 LEU A CA 1
ATOM 783 C C . LEU A 1 95 ? 6.454 19.773 -9.730 1.00 94.06 95 LEU A C 1
ATOM 785 O O . LEU A 1 95 ? 6.940 18.785 -10.285 1.00 94.06 95 LEU A O 1
ATOM 789 N N . LYS A 1 96 ? 5.518 20.525 -10.331 1.00 93.88 96 LYS A N 1
ATOM 790 C CA . LYS A 1 96 ? 5.021 20.246 -11.691 1.00 93.88 96 LYS A CA 1
ATOM 791 C C . LYS A 1 96 ? 6.145 20.274 -12.718 1.00 93.88 96 LYS A C 1
ATOM 793 O O . LYS A 1 96 ? 6.149 19.450 -13.630 1.00 93.88 96 LYS A O 1
ATOM 798 N N . LYS A 1 97 ? 7.082 21.218 -12.603 1.00 92.44 97 LYS A N 1
ATOM 799 C CA . LYS A 1 97 ? 8.207 21.342 -13.536 1.00 92.44 97 LYS A CA 1
ATOM 800 C C . LYS A 1 97 ? 9.089 20.091 -13.514 1.00 92.44 97 LYS A C 1
ATOM 802 O O . LYS A 1 97 ? 9.357 19.537 -14.578 1.00 92.44 97 LYS A O 1
ATOM 807 N N . GLU A 1 98 ? 9.507 19.636 -12.336 1.00 92.62 98 GLU A N 1
ATOM 808 C CA . GLU A 1 98 ? 10.400 18.475 -12.212 1.00 92.62 98 GLU A CA 1
ATOM 809 C C . GLU A 1 98 ? 9.663 17.162 -12.541 1.00 92.62 98 GLU A C 1
ATOM 811 O O . GLU A 1 98 ? 10.163 16.342 -13.317 1.00 92.62 98 GLU A O 1
ATOM 816 N N . LEU A 1 99 ? 8.429 16.984 -12.047 1.00 92.75 99 LEU A N 1
ATOM 817 C CA . LEU A 1 99 ? 7.654 15.760 -12.280 1.00 92.75 99 LEU A CA 1
ATOM 818 C C . LEU A 1 99 ? 7.166 15.610 -13.727 1.00 92.75 99 LEU A C 1
ATOM 820 O O . LEU A 1 99 ? 7.058 14.484 -14.204 1.00 92.75 99 LEU A O 1
ATOM 824 N N . LYS A 1 100 ? 6.915 16.697 -14.474 1.00 89.75 100 LYS A N 1
ATOM 825 C CA . LYS A 1 100 ? 6.544 16.594 -15.902 1.00 89.75 100 LYS A CA 1
ATOM 826 C C . LYS A 1 100 ? 7.635 15.934 -16.743 1.00 89.75 100 LYS A C 1
ATOM 828 O O . LYS A 1 100 ? 7.310 15.172 -17.650 1.00 89.75 100 LYS A O 1
ATOM 833 N N . GLY A 1 101 ? 8.904 16.215 -16.447 1.00 84.62 101 GLY A N 1
ATOM 834 C CA . GLY A 1 101 ? 10.032 15.565 -17.117 1.00 84.62 101 GLY A CA 1
ATOM 835 C C . GLY A 1 101 ? 10.179 14.102 -16.702 1.00 84.62 101 GLY A C 1
ATOM 836 O O . GLY A 1 101 ? 10.361 13.235 -17.554 1.00 84.62 101 GLY A O 1
ATOM 837 N N . ALA A 1 102 ? 10.046 13.833 -15.402 1.00 85.69 102 ALA A N 1
ATOM 838 C CA . ALA A 1 102 ? 10.176 12.496 -14.830 1.00 85.69 102 ALA A CA 1
ATOM 839 C C . ALA A 1 102 ? 9.081 11.525 -15.295 1.00 85.69 102 ALA A C 1
ATOM 841 O O . ALA A 1 102 ? 9.351 10.367 -15.586 1.00 85.69 102 ALA A O 1
ATOM 842 N N . LEU A 1 103 ? 7.845 12.014 -15.395 1.00 88.75 103 LEU A N 1
ATOM 843 C CA . LEU A 1 103 ? 6.655 11.221 -15.703 1.00 88.75 103 LEU A CA 1
ATOM 844 C C . LEU A 1 103 ? 6.257 11.317 -17.182 1.00 88.75 103 LEU A C 1
ATOM 846 O O . LEU A 1 103 ? 5.097 11.105 -17.526 1.00 88.75 103 LEU A O 1
ATOM 850 N N . LYS A 1 104 ? 7.183 11.679 -18.077 1.00 86.81 104 LYS A N 1
ATOM 851 C CA . LYS A 1 104 ? 6.890 11.935 -19.500 1.00 86.81 104 LYS A CA 1
ATOM 852 C C . LYS A 1 104 ? 6.171 10.776 -20.211 1.00 86.81 104 LYS A C 1
ATOM 854 O O . LYS A 1 104 ? 5.335 11.047 -21.070 1.00 86.81 104 LYS A O 1
ATOM 859 N N . GLU A 1 105 ? 6.449 9.539 -19.797 1.00 84.38 105 GLU A N 1
ATOM 860 C CA . GLU A 1 105 ? 5.860 8.308 -20.345 1.00 84.38 105 GLU A CA 1
ATOM 861 C C . GLU A 1 105 ? 4.431 8.047 -19.831 1.00 84.38 105 GLU A C 1
ATOM 863 O O . GLU A 1 105 ? 3.664 7.337 -20.468 1.00 84.38 105 GLU A O 1
ATOM 868 N N . ILE A 1 106 ? 4.029 8.667 -18.715 1.00 85.94 106 ILE A N 1
ATOM 869 C CA . ILE A 1 106 ? 2.659 8.579 -18.191 1.00 85.94 106 ILE A CA 1
ATOM 870 C C . ILE A 1 106 ? 1.733 9.470 -19.020 1.00 85.94 106 ILE A C 1
ATOM 872 O O . ILE A 1 106 ? 2.089 10.599 -19.358 1.00 85.94 106 ILE A O 1
ATOM 876 N N . ALA A 1 107 ? 0.511 9.026 -19.310 1.00 86.50 107 ALA A N 1
ATOM 877 C CA . ALA A 1 107 ? -0.434 9.823 -20.089 1.00 86.50 107 ALA A CA 1
ATOM 878 C C . ALA A 1 107 ? -0.670 11.227 -19.469 1.00 86.50 107 ALA A C 1
ATOM 880 O O . ALA A 1 107 ? -0.838 11.349 -18.249 1.00 86.50 107 ALA A O 1
ATOM 881 N N . PRO A 1 108 ? -0.739 12.312 -20.277 1.00 89.19 108 PRO A N 1
ATOM 882 C CA . PRO A 1 108 ? -0.900 13.675 -19.765 1.00 89.19 108 PRO A CA 1
ATOM 883 C C . PRO A 1 108 ? -2.101 13.856 -18.833 1.00 89.19 108 PRO A C 1
ATOM 885 O O . PRO A 1 108 ? -1.981 14.537 -17.820 1.00 89.19 108 PRO A O 1
ATOM 888 N N . ALA A 1 109 ? -3.231 13.217 -19.145 1.00 86.69 109 ALA A N 1
ATOM 889 C CA . ALA A 1 109 ? -4.439 13.291 -18.328 1.00 86.69 109 ALA A CA 1
ATOM 890 C C . ALA A 1 109 ? -4.232 12.702 -16.922 1.00 86.69 109 ALA A C 1
ATOM 892 O O . ALA A 1 109 ? -4.690 13.283 -15.941 1.00 86.69 109 ALA A O 1
ATOM 893 N N . ILE A 1 110 ? -3.500 11.590 -16.813 1.00 85.31 110 ILE A N 1
ATOM 894 C CA . ILE A 1 110 ? -3.203 10.938 -15.532 1.00 85.31 110 ILE A CA 1
ATOM 895 C C . ILE A 1 110 ? -2.238 11.811 -14.715 1.00 85.31 110 ILE A C 1
ATOM 897 O O . ILE A 1 110 ? -2.455 12.027 -13.525 1.00 85.31 110 ILE A O 1
ATOM 901 N N . ARG A 1 111 ? -1.220 12.405 -15.356 1.00 89.50 111 ARG A N 1
ATOM 902 C CA . ARG A 1 111 ? -0.309 13.346 -14.679 1.00 89.50 111 ARG A CA 1
ATOM 903 C C . ARG A 1 111 ? -1.018 14.572 -14.116 1.00 89.50 111 ARG A C 1
ATOM 905 O O . ARG A 1 111 ? -0.706 14.999 -13.012 1.00 89.50 111 ARG A O 1
ATOM 912 N N . GLU A 1 112 ? -1.942 15.164 -14.868 1.00 87.88 112 GLU A N 1
ATOM 913 C CA . GLU A 1 112 ? -2.670 16.335 -14.370 1.00 87.88 112 GLU A CA 1
ATOM 914 C C . GLU A 1 112 ? -3.565 15.963 -13.178 1.00 87.88 112 GLU A C 1
ATOM 916 O O . GLU A 1 112 ? -3.623 16.722 -12.214 1.00 87.88 112 GLU A O 1
ATOM 921 N N . LYS A 1 113 ? -4.162 14.762 -13.167 1.00 85.31 113 LYS A N 1
ATOM 922 C CA . LYS A 1 113 ? -4.876 14.247 -11.988 1.00 85.31 113 LYS A CA 1
ATOM 923 C C . LYS A 1 113 ? -3.950 14.036 -10.784 1.00 85.31 113 LYS A C 1
ATOM 925 O O . LYS A 1 113 ? -4.319 14.438 -9.687 1.00 85.31 113 LYS A O 1
ATOM 930 N N . LEU A 1 114 ? -2.738 13.501 -10.975 1.00 88.75 114 LEU A N 1
ATOM 931 C CA . LEU A 1 114 ? -1.733 13.412 -9.904 1.00 88.75 114 LEU A CA 1
ATOM 932 C C . LEU A 1 114 ? -1.464 14.784 -9.276 1.00 88.75 114 LEU A C 1
ATOM 934 O O . LEU A 1 114 ? -1.416 14.907 -8.058 1.00 88.75 114 LEU A O 1
ATOM 938 N N . PHE A 1 115 ? -1.321 15.830 -10.091 1.00 89.94 115 PHE A N 1
ATOM 939 C CA . PHE A 1 115 ? -1.088 17.170 -9.558 1.00 89.94 115 PHE A CA 1
ATOM 940 C C . PHE A 1 115 ? -2.281 17.743 -8.794 1.00 89.94 115 PHE A C 1
ATOM 942 O O . PHE A 1 115 ? -2.067 18.531 -7.882 1.00 89.94 115 PHE A O 1
ATOM 949 N N . VAL A 1 116 ? -3.509 17.363 -9.151 1.00 85.88 116 VAL A N 1
ATOM 950 C CA . VAL A 1 116 ? -4.704 17.718 -8.372 1.00 85.88 116 VAL A CA 1
ATOM 951 C C . VAL A 1 116 ? -4.709 16.992 -7.026 1.00 85.88 116 VAL A C 1
ATOM 953 O O . VAL A 1 116 ? -5.045 17.597 -6.021 1.00 85.88 116 VAL A O 1
ATOM 956 N N . ILE A 1 117 ? -4.302 15.720 -6.993 1.00 84.44 117 ILE A N 1
ATOM 957 C CA . ILE A 1 117 ? -4.222 14.924 -5.758 1.00 84.44 117 ILE A CA 1
ATOM 958 C C . ILE A 1 117 ? -3.124 15.461 -4.826 1.00 84.44 117 ILE A C 1
ATOM 960 O O . ILE A 1 117 ? -3.336 15.558 -3.623 1.00 84.44 117 ILE A O 1
ATOM 964 N N . LEU A 1 118 ? -1.964 15.834 -5.374 1.00 87.56 118 LEU A N 1
ATOM 965 C CA . LEU A 1 118 ? -0.841 16.375 -4.598 1.00 87.56 118 LEU A CA 1
ATOM 966 C C . LEU A 1 118 ? -1.152 17.726 -3.932 1.00 87.56 118 LEU A C 1
ATOM 968 O O . LEU A 1 118 ? -0.591 18.008 -2.884 1.00 87.56 118 LEU A O 1
ATOM 972 N N . ASP A 1 119 ? -2.023 18.540 -4.530 1.00 86.19 119 ASP A N 1
ATOM 973 C CA . ASP A 1 119 ? -2.439 19.865 -4.036 1.00 86.19 119 ASP A CA 1
ATOM 974 C C . ASP A 1 119 ? -3.956 19.892 -3.813 1.00 86.19 119 ASP A C 1
ATOM 976 O O . ASP A 1 119 ? -4.668 20.777 -4.293 1.00 86.19 119 ASP A O 1
ATOM 980 N N . TYR A 1 120 ? -4.475 18.856 -3.146 1.00 78.25 120 TYR A N 1
ATOM 981 C CA . TYR A 1 120 ? -5.918 18.662 -2.989 1.00 78.25 120 TYR A CA 1
ATOM 982 C C . TYR A 1 120 ? -6.581 19.821 -2.223 1.00 78.25 120 TYR A C 1
ATOM 984 O O . TYR A 1 120 ? -7.741 20.154 -2.476 1.00 78.25 120 TYR A O 1
ATOM 992 N N . ASP A 1 121 ? -5.852 20.441 -1.291 1.00 78.69 121 ASP A N 1
ATOM 993 C CA . ASP A 1 121 ? -6.314 21.564 -0.473 1.00 78.69 121 ASP A CA 1
ATOM 994 C C . ASP A 1 121 ? -6.111 22.929 -1.142 1.00 78.69 121 ASP A C 1
ATOM 996 O O . ASP A 1 121 ? -6.548 23.950 -0.606 1.00 78.69 121 ASP A O 1
ATOM 1000 N N . GLN A 1 122 ? -5.498 22.937 -2.330 1.00 84.12 122 GLN A N 1
ATOM 1001 C CA . GLN A 1 122 ? -5.269 24.110 -3.165 1.00 84.12 122 GLN A CA 1
ATOM 1002 C C . GLN A 1 122 ? -4.449 25.201 -2.460 1.00 84.12 122 GLN A C 1
ATOM 1004 O O . GLN A 1 122 ? -4.617 26.393 -2.743 1.00 84.12 122 GLN A O 1
ATOM 1009 N N . LYS A 1 123 ? -3.541 24.818 -1.552 1.00 87.06 123 LYS A N 1
ATOM 1010 C CA . LYS A 1 123 ? -2.573 25.750 -0.951 1.00 87.06 123 LYS A CA 1
ATOM 1011 C C . LYS A 1 123 ? -1.520 26.211 -1.962 1.00 87.06 123 LYS A C 1
ATOM 1013 O O . LYS A 1 123 ? -0.868 27.233 -1.741 1.00 87.06 123 LYS A O 1
ATOM 1018 N N . GLY A 1 124 ? -1.334 25.478 -3.063 1.00 90.44 124 GLY A N 1
ATOM 1019 C CA . GLY A 1 124 ? -0.310 25.753 -4.073 1.00 90.44 124 GLY A CA 1
ATOM 1020 C C . GLY A 1 124 ? 1.101 25.337 -3.643 1.00 90.44 124 GLY A C 1
ATOM 1021 O O . GLY A 1 124 ? 2.074 25.617 -4.353 1.00 90.44 124 GLY A O 1
ATOM 1022 N N . ALA A 1 125 ? 1.221 24.663 -2.501 1.00 91.81 125 ALA A N 1
ATOM 1023 C CA . ALA A 1 125 ? 2.443 24.084 -1.969 1.00 91.81 125 ALA A CA 1
ATOM 1024 C C . ALA A 1 125 ? 2.106 22.785 -1.234 1.00 91.81 125 ALA A C 1
ATOM 1026 O O . ALA A 1 125 ? 1.053 22.689 -0.613 1.00 91.81 125 ALA A O 1
ATOM 1027 N N . VAL A 1 126 ? 3.018 21.820 -1.298 1.00 91.44 126 VAL A N 1
ATOM 1028 C CA . VAL A 1 126 ? 2.829 20.465 -0.771 1.00 91.44 126 VAL A CA 1
ATOM 1029 C C . VAL A 1 126 ? 3.856 20.222 0.321 1.00 91.44 126 VAL A C 1
ATOM 1031 O O . VAL A 1 126 ? 5.055 20.415 0.091 1.00 91.44 126 VAL A O 1
ATOM 1034 N N . SER A 1 127 ? 3.397 19.821 1.502 1.00 90.88 127 SER A N 1
ATOM 1035 C CA . SER A 1 127 ? 4.265 19.398 2.600 1.00 90.88 127 SER A CA 1
ATOM 1036 C C . SER A 1 127 ? 4.937 18.060 2.300 1.00 90.88 127 SER A C 1
ATOM 1038 O O . SER A 1 127 ? 4.505 17.281 1.449 1.00 90.88 127 SER A O 1
ATOM 1040 N N . GLU A 1 128 ? 5.999 17.755 3.040 1.00 91.00 128 GLU A N 1
ATOM 1041 C CA . GLU A 1 128 ? 6.688 16.470 2.933 1.00 91.00 128 GLU A CA 1
ATOM 1042 C C . GLU A 1 128 ? 5.755 15.274 3.170 1.00 91.00 128 GLU A C 1
ATOM 1044 O O . GLU A 1 128 ? 5.804 14.284 2.434 1.00 91.00 128 GLU A O 1
ATOM 1049 N N . ALA A 1 129 ? 4.890 15.375 4.180 1.00 86.56 129 ALA A N 1
ATOM 1050 C CA . ALA A 1 129 ? 3.946 14.320 4.519 1.00 86.56 129 ALA A CA 1
ATOM 1051 C C . ALA A 1 129 ? 2.946 14.085 3.377 1.00 86.56 129 ALA A C 1
ATOM 1053 O O . ALA A 1 129 ? 2.827 12.955 2.905 1.00 86.56 129 ALA A O 1
ATOM 1054 N N . GLU A 1 130 ? 2.295 15.145 2.882 1.00 86.19 130 GLU A N 1
ATOM 1055 C CA . GLU A 1 130 ? 1.350 15.080 1.754 1.00 86.19 130 GLU A CA 1
ATOM 1056 C C . GLU A 1 130 ? 2.020 14.498 0.500 1.00 86.19 130 GLU A C 1
ATOM 1058 O O . GLU A 1 130 ? 1.465 13.621 -0.166 1.00 86.19 130 GLU A O 1
ATOM 1063 N N . TYR A 1 131 ? 3.257 14.916 0.217 1.00 91.56 131 TYR A N 1
ATOM 1064 C CA . TYR A 1 131 ? 4.014 14.425 -0.928 1.00 91.56 131 TYR A CA 1
ATOM 1065 C C . TYR A 1 131 ? 4.259 12.915 -0.856 1.00 91.56 131 TYR A C 1
ATOM 1067 O O . TYR A 1 131 ? 3.937 12.184 -1.796 1.00 91.56 131 TYR A O 1
ATOM 1075 N N . PHE A 1 132 ? 4.819 12.414 0.249 1.00 90.06 132 PHE A N 1
ATOM 1076 C CA . PHE A 1 132 ? 5.153 10.990 0.356 1.00 90.06 132 PHE A CA 1
ATOM 1077 C C . PHE A 1 132 ? 3.931 10.089 0.504 1.00 90.06 132 PHE A C 1
ATOM 1079 O O . PHE A 1 132 ? 3.974 8.946 0.047 1.00 90.06 132 PHE A O 1
ATOM 1086 N N . ASN A 1 133 ? 2.851 10.611 1.074 1.00 85.44 133 ASN A N 1
ATOM 1087 C CA . ASN A 1 133 ? 1.560 9.944 1.152 1.00 85.44 133 ASN A CA 1
ATOM 1088 C C . ASN A 1 133 ? 0.994 9.601 -0.236 1.00 85.44 133 ASN A C 1
ATOM 1090 O O . ASN A 1 133 ? 0.405 8.541 -0.409 1.00 85.44 133 ASN A O 1
ATOM 1094 N N . VAL A 1 134 ? 1.236 10.440 -1.248 1.00 88.56 134 VAL A N 1
ATOM 1095 C CA . VAL A 1 134 ? 0.805 10.183 -2.635 1.00 88.56 134 VAL A CA 1
ATOM 1096 C C . VAL A 1 134 ? 1.878 9.448 -3.440 1.00 88.56 134 VAL A C 1
ATOM 1098 O O . VAL A 1 134 ? 1.588 8.498 -4.172 1.00 88.56 134 VAL A O 1
ATOM 1101 N N . MET A 1 135 ? 3.139 9.864 -3.314 1.00 92.56 135 MET A N 1
ATOM 1102 C CA . MET A 1 135 ? 4.203 9.373 -4.192 1.00 92.56 135 MET A CA 1
ATOM 1103 C C . MET A 1 135 ? 4.678 7.957 -3.861 1.00 92.56 135 MET A C 1
ATOM 1105 O O . MET A 1 135 ? 5.185 7.281 -4.756 1.00 92.56 135 MET A O 1
ATOM 1109 N N . ARG A 1 136 ? 4.503 7.469 -2.625 1.00 91.69 136 ARG A N 1
ATOM 1110 C CA . ARG A 1 136 ? 4.808 6.067 -2.283 1.00 91.69 136 ARG A CA 1
ATOM 1111 C C . ARG A 1 136 ? 3.824 5.088 -2.940 1.00 91.69 136 ARG A C 1
ATOM 1113 O O . ARG A 1 136 ? 4.309 4.219 -3.664 1.00 91.69 136 ARG A O 1
ATOM 1120 N N . PRO A 1 137 ? 2.490 5.246 -2.808 1.00 91.38 137 PRO A N 1
ATOM 1121 C CA . PRO A 1 137 ? 1.535 4.468 -3.601 1.00 91.38 137 PRO A CA 1
ATOM 1122 C C . PRO A 1 137 ? 1.769 4.588 -5.109 1.00 91.38 137 PRO A C 1
ATOM 1124 O O . PRO A 1 137 ? 1.725 3.599 -5.838 1.00 91.38 137 PRO A O 1
ATOM 1127 N N . TRP A 1 138 ? 2.091 5.792 -5.592 1.00 92.69 138 TRP A N 1
ATOM 1128 C CA . TRP A 1 138 ? 2.417 5.988 -7.003 1.00 92.69 138 TRP A CA 1
ATOM 1129 C C . TRP A 1 138 ? 3.637 5.165 -7.443 1.00 92.69 138 TRP A C 1
ATOM 1131 O O . TRP A 1 138 ? 3.651 4.584 -8.533 1.00 92.69 138 TRP A O 1
ATOM 1141 N N . ALA A 1 139 ? 4.677 5.115 -6.609 1.00 94.12 139 ALA A N 1
ATOM 1142 C CA . ALA A 1 139 ? 5.874 4.325 -6.858 1.00 94.12 139 ALA A CA 1
ATOM 1143 C C . ALA A 1 139 ? 5.581 2.820 -6.829 1.00 94.12 139 ALA A C 1
ATOM 1145 O O . ALA A 1 139 ? 6.063 2.114 -7.712 1.00 94.12 139 ALA A O 1
ATOM 1146 N N . SER A 1 140 ? 4.789 2.328 -5.866 1.00 94.94 140 SER A N 1
ATOM 1147 C CA . SER A 1 140 ? 4.451 0.900 -5.775 1.00 94.94 140 SER A CA 1
ATOM 1148 C C . SER A 1 140 ? 3.646 0.442 -6.990 1.00 94.94 140 SER A C 1
ATOM 1150 O O . SER A 1 140 ? 3.979 -0.581 -7.585 1.00 94.94 140 SER A O 1
ATOM 1152 N N . PHE A 1 141 ? 2.672 1.246 -7.427 1.00 95.31 141 PHE A N 1
ATOM 1153 C CA . PHE A 1 141 ? 1.932 1.002 -8.665 1.00 95.31 141 PHE A CA 1
ATOM 1154 C C . PHE A 1 141 ? 2.883 0.961 -9.866 1.00 95.31 141 PHE A C 1
ATOM 1156 O O . PHE A 1 141 ? 2.930 -0.010 -10.602 1.00 95.31 141 PHE A O 1
ATOM 1163 N N . SER A 1 142 ? 3.725 1.983 -10.045 1.00 93.69 142 SER A N 1
ATOM 1164 C CA . SER A 1 142 ? 4.635 2.057 -11.206 1.00 93.69 142 SER A CA 1
ATOM 1165 C C . SER A 1 142 ? 5.704 0.957 -11.233 1.00 93.69 142 SER A C 1
ATOM 1167 O O . SER A 1 142 ? 6.263 0.650 -12.285 1.00 93.69 142 SER A O 1
ATOM 1169 N N . ALA A 1 143 ? 6.052 0.401 -10.073 1.00 93.69 143 ALA A N 1
ATOM 1170 C CA . ALA A 1 143 ? 6.968 -0.727 -9.971 1.00 93.69 143 ALA A CA 1
ATOM 1171 C C . ALA A 1 143 ? 6.303 -2.059 -10.353 1.00 93.69 143 ALA A C 1
ATOM 1173 O O . ALA A 1 143 ? 7.010 -3.012 -10.687 1.00 93.69 143 ALA A O 1
ATOM 1174 N N . THR A 1 144 ? 4.972 -2.123 -10.288 1.00 94.56 144 THR A N 1
ATOM 1175 C CA . THR A 1 144 ? 4.175 -3.339 -10.488 1.00 94.56 144 THR A CA 1
ATOM 1176 C C . THR A 1 144 ? 3.405 -3.382 -11.794 1.00 94.56 144 THR A C 1
ATOM 1178 O O . THR A 1 144 ? 3.221 -4.474 -12.304 1.00 94.56 144 THR A O 1
ATOM 1181 N N . ASP A 1 145 ? 3.130 -2.221 -12.377 1.00 93.19 145 ASP A N 1
ATOM 1182 C CA . ASP A 1 145 ? 2.718 -2.001 -13.764 1.00 93.19 145 ASP A CA 1
ATOM 1183 C C . ASP A 1 145 ? 3.890 -2.360 -14.707 1.00 93.19 145 ASP A C 1
ATOM 1185 O O . ASP A 1 145 ? 4.837 -1.590 -14.937 1.00 93.19 145 ASP A O 1
ATOM 1189 N N . ILE A 1 146 ? 3.927 -3.618 -15.141 1.00 88.69 146 ILE A N 1
ATOM 1190 C CA . ILE A 1 146 ? 5.018 -4.202 -15.929 1.00 88.69 146 ILE A CA 1
ATOM 1191 C C . ILE A 1 146 ? 4.909 -3.768 -17.381 1.00 88.69 146 ILE A C 1
ATOM 1193 O O . ILE A 1 146 ? 5.918 -3.436 -18.019 1.00 88.69 146 ILE A O 1
ATOM 1197 N N . ASN A 1 147 ? 3.692 -3.837 -17.904 1.00 87.38 147 ASN A N 1
ATOM 1198 C CA . ASN A 1 147 ? 3.397 -3.602 -19.306 1.00 87.38 147 ASN A CA 1
ATOM 1199 C C . ASN A 1 147 ? 3.214 -2.095 -19.611 1.00 87.38 147 ASN A C 1
ATOM 1201 O O . ASN A 1 147 ? 3.257 -1.718 -20.784 1.00 87.38 147 ASN A O 1
ATOM 1205 N N . ASN A 1 148 ? 3.170 -1.235 -18.581 1.00 87.00 148 ASN A N 1
ATOM 1206 C CA . ASN A 1 148 ? 2.976 0.217 -18.656 1.00 87.00 148 ASN A CA 1
ATOM 1207 C C . ASN A 1 148 ? 1.645 0.611 -19.312 1.00 87.00 148 ASN A C 1
ATOM 1209 O O . ASN A 1 148 ? 1.568 1.656 -19.971 1.00 87.00 148 ASN A O 1
ATOM 1213 N N . ASP A 1 149 ? 0.605 -0.208 -19.155 1.00 89.88 149 ASP A N 1
ATOM 1214 C CA . ASP A 1 149 ? -0.741 0.117 -19.626 1.00 89.88 149 ASP A CA 1
ATOM 1215 C C . ASP A 1 149 ? -1.496 1.058 -18.663 1.00 89.88 149 ASP A C 1
ATOM 1217 O O . ASP A 1 149 ? -2.440 1.724 -19.087 1.00 89.88 149 ASP A O 1
ATOM 1221 N N . ASN A 1 150 ? -0.951 1.300 -17.461 1.00 89.88 150 ASN A N 1
ATOM 1222 C CA . ASN A 1 150 ? -1.532 2.097 -16.366 1.00 89.88 150 ASN A CA 1
ATOM 1223 C C . ASN A 1 150 ? -2.722 1.444 -15.657 1.00 89.88 150 ASN A C 1
ATOM 1225 O O . ASN A 1 150 ? -3.426 2.135 -14.911 1.00 89.88 150 ASN A O 1
ATOM 1229 N N . GLU A 1 151 ? -2.892 0.147 -15.844 1.00 93.81 151 GLU A N 1
ATOM 1230 C CA . GLU A 1 151 ? -3.844 -0.712 -15.165 1.00 93.81 151 GLU A CA 1
ATOM 1231 C C . GLU A 1 151 ? -3.047 -1.820 -14.448 1.00 93.81 151 GLU A C 1
ATOM 1233 O O . GLU A 1 151 ? -1.886 -2.065 -14.759 1.00 93.81 151 GLU A O 1
ATOM 1238 N N . LEU A 1 152 ? -3.609 -2.430 -13.405 1.00 95.94 152 LEU A N 1
ATOM 1239 C CA . LEU A 1 152 ? -3.023 -3.609 -12.765 1.00 95.94 152 LEU A CA 1
ATOM 1240 C C . LEU A 1 152 ? -3.977 -4.776 -12.917 1.00 95.94 152 LEU A C 1
ATOM 1242 O O . LEU A 1 152 ? -5.119 -4.716 -12.449 1.00 95.94 152 LEU A O 1
ATOM 1246 N N . ASP A 1 153 ? -3.488 -5.856 -13.511 1.00 95.06 153 ASP A N 1
ATOM 1247 C CA . ASP A 1 153 ? -4.184 -7.136 -13.475 1.00 95.06 153 ASP A CA 1
ATOM 1248 C C . ASP A 1 153 ? -4.006 -7.850 -12.117 1.00 95.06 153 ASP A C 1
ATOM 1250 O O . ASP A 1 153 ? -3.328 -7.374 -11.202 1.00 95.06 153 ASP A O 1
ATOM 1254 N N . ALA A 1 154 ? -4.620 -9.026 -11.954 1.00 95.31 154 ALA A N 1
ATOM 1255 C CA . ALA A 1 154 ? -4.521 -9.794 -10.710 1.00 95.31 154 ALA A CA 1
ATOM 1256 C C . ALA A 1 154 ? -3.074 -10.205 -10.350 1.00 95.31 154 ALA A C 1
ATOM 1258 O O . ALA A 1 154 ? -2.729 -10.280 -9.170 1.00 95.31 154 ALA A O 1
ATOM 1259 N N . GLY A 1 155 ? -2.213 -10.474 -11.336 1.00 93.94 155 GLY A N 1
ATOM 1260 C CA . GLY A 1 155 ? -0.814 -10.842 -11.110 1.00 93.94 155 GLY A CA 1
ATOM 1261 C C . GLY A 1 155 ? 0.045 -9.647 -10.694 1.00 93.94 155 GLY A C 1
ATOM 1262 O O . GLY A 1 155 ? 0.881 -9.751 -9.786 1.00 93.94 155 GLY A O 1
ATOM 1263 N N . GLU A 1 156 ? -0.186 -8.492 -11.306 1.00 95.62 156 GLU A N 1
ATOM 1264 C CA . GLU A 1 156 ? 0.466 -7.239 -10.929 1.00 95.62 156 GLU A CA 1
ATOM 1265 C C . GLU A 1 156 ? -0.018 -6.757 -9.556 1.00 95.62 156 GLU A C 1
ATOM 1267 O O . GLU A 1 156 ? 0.808 -6.416 -8.704 1.00 95.62 156 GLU A O 1
ATOM 1272 N N . LEU A 1 157 ? -1.322 -6.867 -9.272 1.00 96.12 157 LEU A N 1
ATOM 1273 C CA . LEU A 1 157 ? -1.895 -6.599 -7.952 1.00 96.12 157 LEU A CA 1
ATOM 1274 C C . LEU A 1 157 ? -1.315 -7.527 -6.880 1.00 96.12 157 LEU A C 1
ATOM 1276 O O . LEU A 1 157 ? -0.950 -7.060 -5.802 1.00 96.12 157 LEU A O 1
ATOM 1280 N N . LYS A 1 158 ? -1.171 -8.829 -7.162 1.00 95.75 158 LYS A N 1
ATOM 1281 C CA . LYS A 1 158 ? -0.505 -9.771 -6.248 1.00 95.75 158 LYS A CA 1
ATOM 1282 C C . LYS A 1 158 ? 0.893 -9.277 -5.875 1.00 95.75 158 LYS A C 1
ATOM 1284 O O . LYS A 1 158 ? 1.269 -9.294 -4.704 1.00 95.75 158 LYS A O 1
ATOM 1289 N N . THR A 1 159 ? 1.652 -8.827 -6.872 1.00 95.25 159 THR A N 1
ATOM 1290 C CA . THR A 1 159 ? 3.010 -8.303 -6.673 1.00 95.25 159 THR A CA 1
ATOM 1291 C C . THR A 1 159 ? 2.994 -7.000 -5.875 1.00 95.25 159 THR A C 1
ATOM 1293 O O . THR A 1 159 ? 3.861 -6.797 -5.029 1.00 95.25 159 THR A O 1
ATOM 1296 N N . LEU A 1 160 ? 2.002 -6.136 -6.105 1.00 95.94 160 LEU A N 1
ATOM 1297 C CA . LEU A 1 160 ? 1.809 -4.890 -5.363 1.00 95.94 160 LEU A CA 1
ATOM 1298 C C . LEU A 1 160 ? 1.504 -5.149 -3.891 1.00 95.94 160 LEU A C 1
ATOM 1300 O O . LEU A 1 160 ? 2.147 -4.547 -3.036 1.00 95.94 160 LEU A O 1
ATOM 1304 N N . ILE A 1 161 ? 0.568 -6.048 -3.590 1.00 94.25 161 ILE A N 1
ATOM 1305 C CA . ILE A 1 161 ? 0.218 -6.399 -2.209 1.00 94.25 161 ILE A CA 1
ATOM 1306 C C . ILE A 1 161 ? 1.444 -7.001 -1.516 1.00 94.25 161 ILE A C 1
ATOM 1308 O O . ILE A 1 161 ? 1.833 -6.538 -0.449 1.00 94.25 161 ILE A O 1
ATOM 1312 N N . TRP A 1 162 ? 2.142 -7.934 -2.175 1.00 95.12 162 TRP A N 1
ATOM 1313 C CA . TRP A 1 162 ? 3.378 -8.504 -1.635 1.00 95.12 162 TRP A CA 1
ATOM 1314 C C . TRP A 1 162 ? 4.443 -7.429 -1.363 1.00 95.12 162 TRP A C 1
ATOM 1316 O O . TRP A 1 162 ? 5.150 -7.474 -0.358 1.00 95.12 162 TRP A O 1
ATOM 1326 N N . LEU A 1 163 ? 4.563 -6.433 -2.242 1.00 93.94 163 LEU A N 1
ATOM 1327 C CA . LEU A 1 163 ? 5.505 -5.327 -2.084 1.00 93.94 163 LEU A CA 1
ATOM 1328 C C . LEU A 1 163 ? 5.189 -4.445 -0.870 1.00 93.94 163 LEU A C 1
ATOM 1330 O O . LEU A 1 163 ? 6.119 -3.979 -0.213 1.00 93.94 163 LEU A O 1
ATOM 1334 N N . VAL A 1 164 ? 3.907 -4.197 -0.604 1.00 89.50 164 VAL A N 1
ATOM 1335 C CA . VAL A 1 164 ? 3.451 -3.337 0.496 1.00 89.50 164 VAL A CA 1
ATOM 1336 C C . VAL A 1 164 ? 3.497 -4.074 1.833 1.00 89.50 164 VAL A C 1
ATOM 1338 O O . VAL A 1 164 ? 4.003 -3.519 2.808 1.00 89.50 164 VAL A O 1
ATOM 1341 N N . ASP A 1 165 ? 3.031 -5.322 1.863 1.00 89.31 165 ASP A N 1
ATOM 1342 C CA . ASP A 1 165 ? 2.872 -6.098 3.097 1.00 89.31 165 ASP A CA 1
ATOM 1343 C C . ASP A 1 165 ? 4.132 -6.893 3.472 1.00 89.31 165 ASP A C 1
ATOM 1345 O O . ASP A 1 165 ? 4.244 -7.401 4.586 1.00 89.31 165 ASP A O 1
ATOM 1349 N N . GLU A 1 166 ? 5.085 -7.010 2.541 1.00 90.06 166 GLU A N 1
ATOM 1350 C CA . GLU A 1 166 ? 6.290 -7.848 2.628 1.00 90.06 166 GLU A CA 1
ATOM 1351 C C . GLU A 1 166 ? 6.012 -9.351 2.848 1.00 90.06 166 GLU A C 1
ATOM 1353 O O . GLU A 1 166 ? 6.932 -10.130 3.107 1.00 90.06 166 GLU A O 1
ATOM 1358 N N . VAL A 1 167 ? 4.759 -9.778 2.666 1.00 91.69 167 VAL A N 1
ATOM 1359 C CA . VAL A 1 167 ? 4.286 -11.165 2.757 1.00 91.69 167 VAL A CA 1
ATOM 1360 C C . VAL A 1 167 ? 3.552 -11.523 1.468 1.00 91.69 167 VAL A C 1
ATOM 1362 O O . VAL A 1 167 ? 2.767 -10.727 0.960 1.00 91.69 167 VAL A O 1
ATOM 1365 N N . GLU A 1 168 ? 3.820 -12.706 0.908 1.00 93.94 168 GLU A N 1
ATOM 1366 C CA . GLU A 1 168 ? 3.143 -13.136 -0.319 1.00 93.94 168 GLU A CA 1
ATOM 1367 C C . GLU A 1 168 ? 1.649 -13.366 -0.030 1.00 93.94 168 GLU A C 1
ATOM 1369 O O . GLU A 1 168 ? 1.315 -14.221 0.798 1.00 93.94 168 GLU A O 1
ATOM 1374 N N . PRO A 1 169 ? 0.732 -12.645 -0.699 1.00 95.00 169 PRO A N 1
ATOM 1375 C CA . PRO A 1 169 ? -0.688 -12.773 -0.420 1.00 95.00 169 PRO A CA 1
ATOM 1376 C C . PRO A 1 169 ? -1.256 -14.057 -1.030 1.00 95.00 169 PRO A C 1
ATOM 1378 O O . PRO A 1 169 ? -0.819 -14.543 -2.080 1.00 95.00 169 PRO A O 1
ATOM 1381 N N . SER A 1 170 ? -2.304 -14.579 -0.394 1.00 95.00 170 SER A N 1
ATOM 1382 C CA . SER A 1 170 ? -3.090 -15.676 -0.961 1.00 95.00 170 SER A CA 1
ATOM 1383 C C . SER A 1 170 ? -3.888 -15.221 -2.189 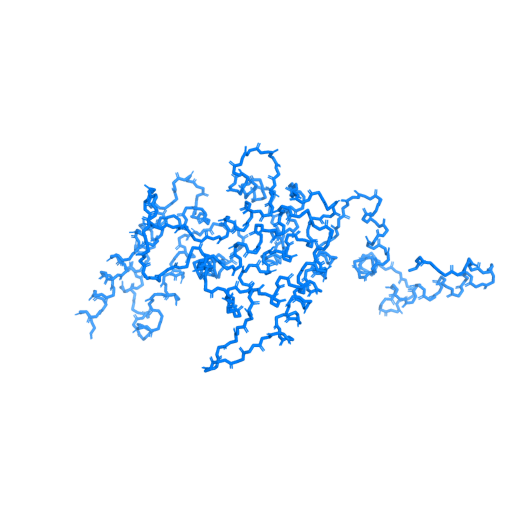1.00 95.00 170 SER A C 1
ATOM 1385 O O . SER A 1 170 ? -4.273 -14.061 -2.306 1.00 95.00 170 SER A O 1
ATOM 1387 N N . GLU A 1 171 ? -4.234 -16.151 -3.079 1.00 95.31 171 GLU A N 1
ATOM 1388 C CA . GLU A 1 171 ? -5.084 -15.834 -4.237 1.00 95.31 171 GLU A CA 1
ATOM 1389 C C . GLU A 1 171 ? -6.450 -15.270 -3.808 1.00 95.31 171 GLU A C 1
ATOM 1391 O O . GLU A 1 171 ? -6.969 -14.337 -4.411 1.00 95.31 171 GLU A O 1
ATOM 1396 N N . ALA A 1 172 ? -7.018 -15.785 -2.712 1.00 93.19 172 ALA A N 1
ATOM 1397 C CA . ALA A 1 172 ? -8.280 -15.285 -2.173 1.00 93.19 172 ALA A CA 1
ATOM 1398 C C . ALA A 1 172 ? -8.181 -13.811 -1.742 1.00 93.19 172 ALA A C 1
ATOM 1400 O O . ALA A 1 172 ? -9.100 -13.038 -2.016 1.00 93.19 172 ALA A O 1
ATOM 1401 N N . ARG A 1 173 ? -7.053 -13.417 -1.128 1.00 93.50 173 ARG A N 1
ATOM 1402 C CA . ARG A 1 173 ? -6.751 -12.020 -0.786 1.00 93.50 173 ARG A CA 1
ATOM 1403 C C . ARG A 1 173 ? -6.709 -11.148 -2.037 1.00 93.50 173 ARG A C 1
ATOM 1405 O O . ARG A 1 173 ? -7.391 -10.132 -2.079 1.00 93.50 173 ARG A O 1
ATOM 1412 N N . VAL A 1 174 ? -5.957 -11.568 -3.053 1.00 96.38 174 VAL A N 1
ATOM 1413 C CA . VAL A 1 174 ? -5.799 -10.813 -4.308 1.00 96.38 174 VAL A CA 1
ATOM 1414 C C . VAL A 1 174 ? -7.152 -10.578 -4.976 1.00 96.38 174 VAL A C 1
ATOM 1416 O O . VAL A 1 174 ? -7.483 -9.450 -5.323 1.00 96.38 174 VAL A O 1
ATOM 1419 N N . GLN A 1 175 ? -7.977 -11.620 -5.096 1.00 95.56 175 GLN A N 1
ATOM 1420 C CA . GLN A 1 175 ? -9.295 -11.515 -5.728 1.00 95.56 175 GLN A CA 1
ATOM 1421 C C . GLN A 1 175 ? -10.278 -10.646 -4.936 1.00 95.56 175 GLN A C 1
ATOM 1423 O O . GLN A 1 175 ? -11.164 -10.023 -5.524 1.00 95.56 175 GLN A O 1
ATOM 1428 N N . ARG A 1 176 ? -10.163 -10.617 -3.604 1.00 93.38 176 ARG A N 1
ATOM 1429 C CA . ARG A 1 176 ? -10.957 -9.710 -2.773 1.00 93.38 176 ARG A CA 1
ATOM 1430 C C . ARG A 1 176 ? -10.511 -8.268 -2.975 1.00 93.38 176 ARG A C 1
ATOM 1432 O O . ARG A 1 176 ? -11.355 -7.429 -3.264 1.00 93.38 176 ARG A O 1
ATOM 1439 N N . ASP A 1 177 ? -9.216 -7.997 -2.851 1.00 93.88 177 ASP A N 1
ATOM 1440 C CA . ASP A 1 177 ? -8.672 -6.647 -2.996 1.00 93.88 177 ASP A CA 1
ATOM 1441 C C . ASP A 1 177 ? -8.950 -6.091 -4.391 1.00 93.88 177 ASP A C 1
ATOM 1443 O O . ASP A 1 177 ? -9.366 -4.943 -4.501 1.00 93.88 177 ASP A O 1
ATOM 1447 N N . LEU A 1 178 ? -8.851 -6.924 -5.433 1.00 95.62 178 LEU A N 1
ATOM 1448 C CA . LEU A 1 178 ? -9.233 -6.548 -6.791 1.00 95.62 178 LEU A CA 1
ATOM 1449 C C . LEU A 1 178 ? -10.662 -6.003 -6.826 1.00 95.62 178 LEU A C 1
ATOM 1451 O O . LEU A 1 178 ? -10.868 -4.873 -7.237 1.00 95.62 178 LEU A O 1
ATOM 1455 N N . LYS A 1 179 ? -11.635 -6.744 -6.286 1.00 92.62 179 LYS A N 1
ATOM 1456 C CA . LYS A 1 179 ? -13.046 -6.317 -6.240 1.00 92.62 179 LYS A CA 1
ATOM 1457 C C . LYS A 1 179 ? -13.307 -5.094 -5.363 1.00 92.62 179 LYS A C 1
ATOM 1459 O O . LYS A 1 179 ? -14.328 -4.438 -5.538 1.00 92.62 179 LYS A O 1
ATOM 1464 N N . LEU A 1 180 ? -12.475 -4.861 -4.349 1.00 90.25 180 LEU A N 1
ATOM 1465 C CA . LEU A 1 180 ? -12.624 -3.718 -3.448 1.00 90.25 180 LEU A CA 1
ATOM 1466 C C . LEU A 1 180 ? -12.061 -2.431 -4.054 1.00 90.25 180 LEU A C 1
ATOM 1468 O O . LEU A 1 180 ? -12.540 -1.349 -3.710 1.00 90.25 180 LEU A O 1
ATOM 1472 N N . ILE A 1 181 ? -11.029 -2.553 -4.888 1.00 92.75 181 ILE A N 1
ATOM 1473 C CA . ILE A 1 181 ? -10.315 -1.424 -5.481 1.00 92.75 181 ILE A CA 1
ATOM 1474 C C . ILE A 1 181 ? -10.895 -1.071 -6.857 1.00 92.75 181 ILE A C 1
ATOM 1476 O O . ILE A 1 181 ? -11.091 0.114 -7.106 1.00 92.75 181 ILE A O 1
ATOM 1480 N N . ASP A 1 182 ? -11.197 -2.074 -7.691 1.00 94.94 182 ASP A N 1
ATOM 1481 C CA . ASP A 1 182 ? -11.823 -1.948 -9.019 1.00 94.94 182 ASP A CA 1
ATOM 1482 C C . ASP A 1 182 ? -13.251 -1.400 -8.874 1.00 94.94 182 ASP A C 1
ATOM 1484 O O . ASP A 1 182 ? -14.222 -2.127 -8.630 1.00 94.94 182 ASP A O 1
ATOM 1488 N N . ALA A 1 183 ? -13.364 -0.077 -8.930 1.00 88.50 183 ALA A N 1
ATOM 1489 C CA . ALA A 1 183 ? -14.590 0.648 -8.652 1.00 88.50 183 ALA A CA 1
ATOM 1490 C C . ALA A 1 183 ? -15.507 0.687 -9.877 1.00 88.50 183 ALA A C 1
ATOM 1492 O O . ALA A 1 183 ? -16.730 0.794 -9.722 1.00 88.50 183 ALA A O 1
ATOM 1493 N N . ASP A 1 184 ? -14.934 0.625 -11.081 1.00 90.44 184 ASP A N 1
ATOM 1494 C CA . ASP A 1 184 ? -15.682 0.644 -12.336 1.00 90.44 184 ASP A CA 1
ATOM 1495 C C . ASP A 1 184 ? -16.028 -0.753 -12.885 1.00 90.44 184 ASP A C 1
ATOM 1497 O O . ASP A 1 184 ? -16.906 -0.872 -13.749 1.00 90.44 184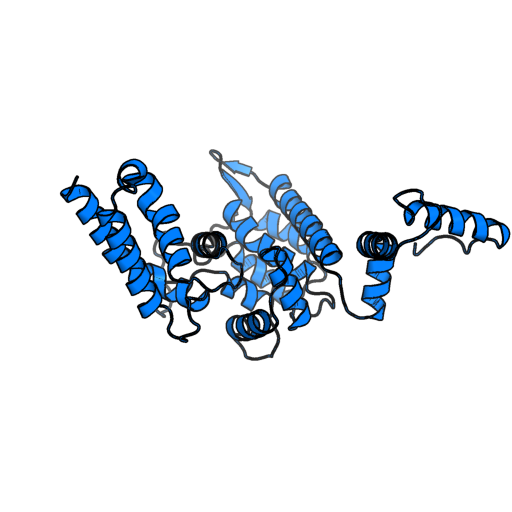 ASP A O 1
ATOM 1501 N N . GLY A 1 185 ? -15.444 -1.809 -12.315 1.00 92.44 185 GLY A N 1
ATOM 1502 C CA . GLY A 1 185 ? -15.695 -3.198 -12.682 1.00 92.44 185 GLY A CA 1
ATOM 1503 C C . GLY A 1 185 ? -14.998 -3.610 -13.978 1.00 92.44 185 GLY A C 1
ATOM 1504 O O . GLY A 1 185 ? -15.496 -4.506 -14.671 1.00 92.44 185 GLY A O 1
ATOM 1505 N N . SER A 1 186 ? -13.898 -2.945 -14.337 1.00 94.31 186 SER A N 1
ATOM 1506 C CA . SER A 1 186 ? -13.085 -3.244 -15.521 1.00 94.31 186 SER A CA 1
ATOM 1507 C C . SER A 1 186 ? -12.393 -4.609 -15.439 1.00 94.31 186 SER A C 1
ATOM 1509 O O . SER A 1 186 ? -12.080 -5.206 -16.473 1.00 94.31 186 SER A O 1
ATOM 1511 N N . GLY A 1 187 ? -12.211 -5.146 -14.228 1.00 94.38 187 GLY A N 1
ATOM 1512 C CA . GLY A 1 187 ? -11.412 -6.339 -13.951 1.00 94.38 187 GLY A CA 1
ATOM 1513 C C . GLY A 1 187 ? -9.924 -6.043 -13.748 1.00 94.38 187 GLY A C 1
ATOM 1514 O O . GLY A 1 187 ? -9.140 -6.981 -13.592 1.00 94.38 187 GLY A O 1
ATOM 1515 N N . THR A 1 188 ? -9.548 -4.766 -13.737 1.00 96.25 188 THR A N 1
ATOM 1516 C CA . THR A 1 188 ? -8.197 -4.248 -13.506 1.00 96.25 188 THR A CA 1
ATOM 1517 C C . THR A 1 188 ? -8.259 -3.056 -12.554 1.00 96.25 188 THR A C 1
ATOM 1519 O O . THR A 1 188 ? -9.339 -2.550 -12.283 1.00 96.25 188 THR A O 1
ATOM 1522 N N . ILE A 1 189 ? -7.118 -2.612 -12.025 1.00 96.25 189 ILE A N 1
ATOM 1523 C CA . ILE A 1 189 ? -7.055 -1.436 -11.144 1.00 96.25 189 ILE A CA 1
ATOM 1524 C C . ILE A 1 189 ? -6.275 -0.317 -11.813 1.00 96.25 189 ILE A C 1
ATOM 1526 O O . ILE A 1 189 ? -5.086 -0.479 -12.084 1.00 96.25 189 ILE A O 1
ATOM 1530 N N . ASP A 1 190 ? -6.887 0.851 -11.976 1.00 93.50 190 ASP A N 1
ATOM 1531 C CA . ASP A 1 190 ? -6.160 2.038 -12.414 1.00 93.50 190 ASP A CA 1
ATOM 1532 C C . ASP A 1 190 ? -5.445 2.765 -11.249 1.00 93.50 190 ASP A C 1
ATOM 1534 O O . ASP A 1 190 ? -5.678 2.553 -10.052 1.00 93.50 190 ASP A O 1
ATOM 1538 N N . ARG A 1 191 ? -4.521 3.671 -11.593 1.00 89.50 191 ARG A N 1
ATOM 1539 C CA . ARG A 1 191 ? -3.729 4.440 -10.607 1.00 89.50 191 ARG A CA 1
ATOM 1540 C C . ARG A 1 191 ? -4.584 5.244 -9.628 1.00 89.50 191 ARG A C 1
ATOM 1542 O O . ARG A 1 191 ? -4.171 5.472 -8.491 1.00 89.50 191 ARG A O 1
ATOM 1549 N N . LEU A 1 192 ? -5.713 5.765 -10.089 1.00 84.69 192 LEU A N 1
ATOM 1550 C CA . LEU A 1 192 ? -6.594 6.625 -9.307 1.00 84.69 192 LEU A CA 1
ATOM 1551 C C . LEU A 1 192 ? -7.442 5.797 -8.361 1.00 84.69 192 LEU A C 1
ATOM 1553 O O . LEU A 1 192 ? -7.560 6.189 -7.205 1.00 84.69 192 LEU A O 1
ATOM 1557 N N . GLU A 1 193 ? -7.978 4.674 -8.827 1.00 90.31 193 GLU A N 1
ATOM 1558 C CA . GLU A 1 193 ? -8.691 3.707 -7.998 1.00 90.31 193 GLU A CA 1
ATOM 1559 C C . GLU A 1 193 ? -7.816 3.266 -6.830 1.00 90.31 193 GLU A C 1
ATOM 1561 O O . GLU A 1 193 ? -8.234 3.354 -5.676 1.00 90.31 193 GLU A O 1
ATOM 1566 N N . TYR A 1 194 ? -6.552 2.924 -7.098 1.00 90.94 194 TYR A N 1
ATOM 1567 C CA . TYR A 1 194 ? -5.612 2.547 -6.047 1.00 90.94 194 TYR A CA 1
ATOM 1568 C C . TYR A 1 194 ? -5.364 3.677 -5.029 1.00 90.94 194 TYR A C 1
ATOM 1570 O O . TYR A 1 194 ? -5.454 3.462 -3.819 1.00 90.94 194 TYR A O 1
ATOM 1578 N N . ILE A 1 195 ? -5.100 4.906 -5.485 1.00 85.88 195 ILE A N 1
ATOM 1579 C CA . ILE A 1 195 ? -4.848 6.046 -4.583 1.00 85.88 195 ILE A CA 1
ATOM 1580 C C . ILE A 1 195 ? -6.101 6.408 -3.772 1.00 85.88 195 ILE A C 1
ATOM 1582 O O . ILE A 1 195 ? -6.018 6.635 -2.565 1.00 85.88 195 ILE A O 1
ATOM 1586 N N . GLN A 1 196 ? -7.273 6.433 -4.408 1.00 80.12 196 GLN A N 1
ATOM 1587 C CA . GLN A 1 196 ? -8.551 6.705 -3.745 1.00 80.12 196 GLN A CA 1
ATOM 1588 C C . GLN A 1 196 ? -8.936 5.591 -2.770 1.00 80.12 196 GLN A C 1
ATOM 1590 O O . GLN A 1 196 ? -9.525 5.853 -1.718 1.00 80.12 196 GLN A O 1
ATOM 1595 N N . TYR A 1 197 ? -8.594 4.343 -3.086 1.00 85.00 197 TYR A N 1
ATOM 1596 C CA . TYR A 1 197 ? -8.809 3.225 -2.186 1.00 85.00 197 TYR A CA 1
ATOM 1597 C C . TYR A 1 197 ? -8.033 3.409 -0.885 1.00 85.00 197 TYR A C 1
ATOM 1599 O O . TYR A 1 197 ? -8.616 3.217 0.183 1.00 85.00 197 TYR A O 1
ATOM 1607 N N . LEU A 1 198 ? -6.767 3.823 -0.948 1.00 83.12 198 LEU A N 1
ATOM 1608 C CA . LEU A 1 198 ? -5.936 4.042 0.238 1.00 83.12 198 LEU A CA 1
ATOM 1609 C C . LEU A 1 198 ? -6.348 5.271 1.060 1.00 83.12 198 LEU A C 1
ATOM 1611 O O . LEU A 1 198 ? -6.077 5.327 2.259 1.00 83.12 198 LEU A O 1
ATOM 1615 N N . ALA A 1 199 ? -7.015 6.236 0.433 1.00 75.81 199 ALA A N 1
ATOM 1616 C CA . ALA A 1 199 ? -7.516 7.423 1.100 1.00 75.81 199 ALA A CA 1
ATOM 1617 C C . ALA A 1 199 ? -8.657 7.097 2.085 1.00 75.81 199 ALA A C 1
ATOM 1619 O O . ALA A 1 199 ? -9.546 6.275 1.814 1.00 75.81 199 ALA A O 1
ATOM 1620 N N . ALA A 1 200 ? -8.650 7.765 3.241 1.00 64.56 200 ALA A N 1
ATOM 1621 C CA . ALA A 1 200 ? -9.776 7.730 4.165 1.00 64.56 200 ALA A CA 1
ATOM 1622 C C . ALA A 1 200 ? -10.989 8.469 3.561 1.00 64.56 200 ALA A C 1
ATOM 1624 O O . ALA A 1 200 ? -10.821 9.501 2.916 1.00 64.56 200 ALA A O 1
ATOM 1625 N N . PRO A 1 201 ? -12.222 7.978 3.764 1.00 58.12 201 PRO A N 1
ATOM 1626 C CA . PRO A 1 201 ? -13.405 8.603 3.196 1.00 58.12 201 PRO A CA 1
ATOM 1627 C C . PRO A 1 201 ? -13.678 9.965 3.832 1.00 58.12 201 PRO A C 1
ATOM 1629 O O . PRO A 1 201 ? -13.536 10.153 5.044 1.00 58.12 201 PRO A O 1
ATOM 1632 N N . ASP A 1 202 ? -14.138 10.889 2.992 1.00 52.47 202 ASP A N 1
ATOM 1633 C CA . ASP A 1 202 ? -14.700 12.164 3.414 1.00 52.47 202 ASP A CA 1
ATOM 1634 C C . ASP A 1 202 ? -15.963 11.894 4.245 1.00 52.47 202 ASP A C 1
ATOM 1636 O O . ASP A 1 202 ? -16.950 11.342 3.755 1.00 52.47 202 ASP A O 1
ATOM 1640 N N . THR A 1 203 ? -15.939 12.238 5.533 1.00 44.00 203 THR A N 1
ATOM 1641 C CA . THR A 1 203 ? -17.119 12.118 6.402 1.00 44.00 203 THR A CA 1
ATOM 1642 C C . THR A 1 203 ? -18.092 13.290 6.244 1.00 44.00 203 THR A C 1
ATOM 1644 O O . THR A 1 203 ? -19.050 13.408 7.011 1.00 44.00 203 THR A O 1
ATOM 1647 N N . SER A 1 204 ? -17.905 14.127 5.223 1.00 38.97 204 SER A N 1
ATOM 1648 C CA . SER A 1 204 ? -18.841 15.168 4.812 1.00 38.97 204 SER A CA 1
ATOM 1649 C C . SER A 1 204 ? -19.747 14.636 3.694 1.00 38.97 204 SER A C 1
ATOM 1651 O O . SER A 1 204 ? -19.318 14.368 2.580 1.00 38.97 204 SER A O 1
ATOM 1653 N N . THR A 1 205 ? -21.029 14.472 4.001 1.00 32.56 205 THR A N 1
ATOM 1654 C CA . THR A 1 205 ? -22.132 14.128 3.082 1.00 32.56 205 THR A CA 1
ATOM 1655 C C . THR A 1 205 ? -22.115 14.846 1.710 1.00 32.56 205 THR A C 1
ATOM 1657 O O . THR A 1 205 ? -21.573 15.942 1.583 1.00 32.56 205 THR A O 1
ATOM 1660 N N . PRO A 1 206 ? -22.798 14.283 0.688 1.00 41.00 206 PRO A N 1
ATOM 1661 C CA . PRO A 1 206 ? -22.713 14.717 -0.702 1.00 41.00 206 PRO A CA 1
ATOM 1662 C C . PRO A 1 206 ? -23.411 16.065 -0.911 1.00 41.00 206 PRO A C 1
ATOM 1664 O O . PRO A 1 206 ? -24.615 16.196 -0.687 1.00 41.00 206 PRO A O 1
ATOM 1667 N N . GLY A 1 207 ? -22.671 17.066 -1.383 1.00 30.95 207 GLY A N 1
ATOM 1668 C CA . GLY A 1 207 ? -23.244 18.363 -1.731 1.00 30.95 207 GLY A CA 1
ATOM 1669 C C . GLY A 1 207 ? -22.198 19.455 -1.909 1.00 30.95 207 GLY A C 1
ATOM 1670 O O . GLY A 1 207 ? -21.661 19.962 -0.938 1.00 30.95 207 GLY A O 1
ATOM 1671 N N . ILE A 1 208 ? -21.944 19.796 -3.173 1.00 35.75 208 ILE A N 1
ATOM 1672 C CA . ILE A 1 208 ? -21.566 21.114 -3.711 1.00 35.75 208 ILE A CA 1
ATOM 1673 C C . ILE A 1 208 ? -21.074 22.145 -2.674 1.00 35.75 208 ILE A C 1
ATOM 1675 O O . ILE A 1 208 ? -21.875 22.739 -1.962 1.00 35.75 208 ILE A O 1
ATOM 1679 N N . GLY A 1 209 ? -19.775 22.454 -2.741 1.00 36.91 209 GLY A N 1
ATOM 1680 C CA . GLY A 1 209 ? -19.211 23.786 -2.497 1.00 36.91 209 GLY A CA 1
ATOM 1681 C C . GLY A 1 209 ? -19.455 24.412 -1.123 1.00 36.91 209 GLY A C 1
ATOM 1682 O O . GLY A 1 209 ? -20.461 25.075 -0.899 1.00 36.91 209 GLY A O 1
ATOM 1683 N N . GLY A 1 210 ? -18.454 24.362 -0.248 1.00 25.97 210 GLY A N 1
ATOM 1684 C CA . GLY A 1 210 ? -18.451 25.200 0.947 1.00 25.97 210 GLY A CA 1
ATOM 1685 C C . GLY A 1 210 ? -17.145 25.095 1.709 1.00 25.97 210 GLY A C 1
ATOM 1686 O O . GLY A 1 210 ? -16.911 24.106 2.391 1.00 25.97 210 GLY A O 1
ATOM 1687 N N . GLY A 1 211 ? -16.299 26.118 1.587 1.00 34.06 211 GLY A N 1
ATOM 1688 C CA . GLY A 1 211 ? -15.057 26.226 2.342 1.00 34.06 211 GLY A CA 1
ATOM 1689 C C . GLY A 1 211 ? -15.311 26.188 3.849 1.00 34.06 211 GLY A C 1
ATOM 1690 O O . GLY A 1 211 ? -16.074 26.989 4.387 1.00 34.06 211 GLY A O 1
ATOM 1691 N N . GLY A 1 212 ? -14.645 25.258 4.522 1.00 28.75 212 GLY A N 1
ATOM 1692 C CA . GLY A 1 212 ? -14.597 25.135 5.970 1.00 28.75 212 GLY A CA 1
ATOM 1693 C C . GLY A 1 212 ? -13.258 24.517 6.344 1.00 28.75 212 GLY A C 1
ATOM 1694 O O . GLY A 1 212 ? -12.856 23.513 5.771 1.00 28.75 212 GLY A O 1
ATOM 1695 N N . ALA A 1 213 ? -12.532 25.180 7.235 1.00 34.38 213 ALA A N 1
ATOM 1696 C CA . ALA A 1 213 ? -11.140 24.903 7.544 1.00 34.38 213 ALA A CA 1
ATOM 1697 C C . ALA A 1 213 ? -10.884 23.462 8.028 1.00 34.38 213 ALA A C 1
ATOM 1699 O O . ALA A 1 213 ? -11.479 23.016 9.006 1.00 34.38 213 ALA A O 1
ATOM 1700 N N . GLY A 1 214 ? -9.911 22.814 7.379 1.00 39.50 214 GLY A N 1
ATOM 1701 C CA . GLY A 1 214 ? -9.065 21.761 7.937 1.00 39.50 214 GLY A CA 1
ATOM 1702 C C . GLY A 1 214 ? -9.690 20.374 8.043 1.00 39.50 214 GLY A C 1
ATOM 1703 O O . GLY A 1 214 ? -10.195 20.022 9.107 1.00 39.50 214 GLY A O 1
ATOM 1704 N N . ARG A 1 215 ? -9.553 19.557 6.990 1.00 48.00 215 ARG A N 1
ATOM 1705 C CA . ARG A 1 215 ? -9.413 18.092 7.088 1.00 48.00 215 ARG A CA 1
ATOM 1706 C C . ARG A 1 215 ? -8.946 17.491 5.759 1.00 48.00 215 ARG A C 1
ATOM 1708 O O . ARG A 1 215 ? -9.330 17.976 4.703 1.00 48.00 215 ARG A O 1
ATOM 1715 N N . ASP A 1 216 ? -8.106 16.464 5.873 1.00 49.25 216 ASP A N 1
ATOM 1716 C CA . ASP A 1 216 ? -7.307 15.849 4.810 1.00 49.25 216 ASP A CA 1
ATOM 1717 C C . ASP A 1 216 ? -8.061 14.657 4.167 1.00 49.25 216 ASP A C 1
ATOM 1719 O O . ASP A 1 216 ? -8.140 13.590 4.781 1.00 49.25 216 ASP A O 1
ATOM 1723 N N . PRO A 1 217 ? -8.678 14.796 2.976 1.00 50.56 217 PRO A N 1
ATOM 1724 C CA . PRO A 1 217 ? -9.251 13.690 2.199 1.00 50.56 217 PRO A CA 1
ATOM 1725 C C . PRO A 1 217 ? -8.243 12.596 1.829 1.00 50.56 217 PRO A C 1
ATOM 1727 O O . PRO A 1 217 ? -8.658 11.545 1.358 1.00 50.56 217 PRO A O 1
ATOM 1730 N N . LEU A 1 218 ? -6.943 12.808 2.048 1.00 58.81 218 LEU A N 1
ATOM 1731 C CA . LEU A 1 218 ? -5.883 11.821 1.893 1.00 58.81 218 LEU A CA 1
ATOM 1732 C C . LEU A 1 218 ? -5.253 11.482 3.255 1.00 58.81 218 LEU A C 1
ATOM 1734 O O . LEU A 1 218 ? -4.051 11.263 3.361 1.00 58.81 218 LEU A O 1
ATOM 1738 N N . ASP A 1 219 ? -6.058 11.421 4.319 1.00 63.59 219 ASP A N 1
ATOM 1739 C CA . ASP A 1 219 ? -5.605 10.991 5.644 1.00 63.59 219 ASP A CA 1
ATOM 1740 C C . ASP A 1 219 ? -5.233 9.492 5.651 1.00 63.59 219 ASP A C 1
ATOM 1742 O O . ASP A 1 219 ? -6.039 8.617 5.984 1.00 63.59 219 ASP A O 1
ATOM 1746 N N . TYR A 1 220 ? -3.978 9.193 5.308 1.00 73.06 220 TYR A N 1
ATOM 1747 C CA . TYR A 1 220 ? -3.396 7.849 5.378 1.00 73.06 220 TYR A CA 1
ATOM 1748 C C . TYR A 1 220 ? -3.091 7.400 6.816 1.00 73.06 220 TYR A C 1
ATOM 1750 O O . TYR A 1 220 ? -2.639 6.270 7.005 1.00 73.06 220 TYR A O 1
ATOM 1758 N N . SER A 1 221 ? -3.326 8.222 7.851 1.00 75.81 221 SER A N 1
ATOM 1759 C CA . SER A 1 221 ? -3.058 7.805 9.237 1.00 75.81 221 SER A CA 1
ATOM 1760 C C . SER A 1 221 ? -3.929 6.615 9.637 1.00 75.81 221 SER A C 1
ATOM 1762 O O . SER A 1 221 ? -3.423 5.668 10.234 1.00 75.81 221 SER A O 1
ATOM 1764 N N . LEU A 1 222 ? -5.197 6.595 9.211 1.00 81.81 222 LEU A N 1
ATOM 1765 C CA . LEU A 1 222 ? -6.090 5.453 9.412 1.00 81.81 222 LEU A CA 1
ATOM 1766 C C . LEU A 1 222 ? -5.589 4.199 8.699 1.00 81.81 222 LEU A C 1
ATOM 1768 O O . LEU A 1 222 ? -5.657 3.114 9.272 1.00 81.81 222 LEU A O 1
ATOM 1772 N N . LYS A 1 223 ? -5.078 4.343 7.470 1.00 84.81 223 LYS A N 1
ATOM 1773 C CA . LYS A 1 223 ? -4.507 3.219 6.722 1.00 84.81 223 LYS A CA 1
ATOM 1774 C C . LYS A 1 223 ? -3.261 2.696 7.429 1.00 84.81 223 LYS A C 1
ATOM 1776 O O . LYS A 1 223 ? -3.156 1.505 7.674 1.00 84.81 223 LYS A O 1
ATOM 1781 N N . SER A 1 224 ? -2.397 3.592 7.903 1.00 84.56 224 SER A N 1
ATOM 1782 C CA . SER A 1 224 ? -1.236 3.233 8.720 1.00 84.56 224 SER A CA 1
ATOM 1783 C C . SER A 1 224 ? -1.620 2.502 10.013 1.00 84.56 224 SER A C 1
ATOM 1785 O O . SER A 1 224 ? -0.945 1.551 10.398 1.00 84.56 224 SER A O 1
ATOM 1787 N N . MET A 1 225 ? -2.695 2.921 10.690 1.00 87.88 225 MET A N 1
ATOM 1788 C CA . MET A 1 225 ? -3.211 2.235 11.883 1.00 87.88 225 MET A CA 1
ATOM 1789 C C . MET A 1 225 ? -3.730 0.836 11.553 1.00 87.88 225 MET A C 1
ATOM 1791 O O . MET A 1 225 ? -3.434 -0.104 12.291 1.00 87.88 225 MET A O 1
ATOM 1795 N N . PHE A 1 226 ? -4.476 0.703 10.453 1.00 91.50 226 PHE A N 1
ATOM 1796 C CA . PHE A 1 226 ? -4.962 -0.580 9.951 1.00 91.50 226 PHE A CA 1
ATOM 1797 C C . PHE A 1 226 ? -3.786 -1.515 9.657 1.00 91.50 226 PHE A C 1
ATOM 1799 O O . PHE A 1 226 ? -3.681 -2.569 10.273 1.00 91.50 226 PHE A O 1
ATOM 1806 N N . ASP A 1 227 ? -2.840 -1.075 8.826 1.00 90.12 227 ASP A N 1
ATOM 1807 C CA . ASP A 1 227 ? -1.714 -1.891 8.358 1.00 90.12 227 ASP A CA 1
ATOM 1808 C C . ASP A 1 227 ? -0.780 -2.318 9.492 1.00 90.12 227 ASP A C 1
ATOM 1810 O O . ASP A 1 227 ? -0.189 -3.390 9.445 1.00 90.12 227 ASP A O 1
ATOM 1814 N N . LYS A 1 228 ? -0.619 -1.493 10.533 1.00 91.00 228 LYS A N 1
ATOM 1815 C CA . LYS A 1 228 ? 0.165 -1.868 11.723 1.00 91.00 228 LYS A CA 1
ATOM 1816 C C . LYS A 1 228 ? -0.549 -2.875 12.618 1.00 91.00 228 LYS A C 1
ATOM 1818 O O . LYS A 1 228 ? 0.119 -3.560 13.388 1.00 91.00 228 LYS A O 1
ATOM 1823 N N . SER A 1 229 ? -1.877 -2.894 12.579 1.00 93.62 229 SER A N 1
ATOM 1824 C CA . SER A 1 229 ? -2.692 -3.741 13.451 1.00 93.62 229 SER A CA 1
ATOM 1825 C C . SER A 1 229 ? -3.036 -5.078 12.810 1.00 93.62 229 SER A C 1
ATOM 1827 O O . SER A 1 229 ? -3.210 -6.038 13.546 1.00 93.62 229 SER A O 1
ATOM 1829 N N . ASP A 1 230 ? -3.095 -5.131 11.480 1.00 94.31 230 ASP A N 1
ATOM 1830 C CA . ASP A 1 230 ? -3.115 -6.354 10.678 1.00 94.31 230 ASP A CA 1
ATOM 1831 C C . ASP A 1 230 ? -1.748 -7.043 10.803 1.00 94.31 230 ASP A C 1
ATOM 1833 O O . ASP A 1 230 ? -0.756 -6.666 10.162 1.00 94.31 230 ASP A O 1
ATOM 1837 N N . MET A 1 231 ? -1.658 -7.962 11.759 1.00 93.75 231 MET A N 1
ATOM 1838 C CA . MET A 1 231 ? -0.405 -8.579 12.177 1.00 93.75 231 MET A CA 1
ATOM 1839 C C . MET A 1 231 ? -0.031 -9.749 11.278 1.00 93.75 231 MET A C 1
ATOM 1841 O O . MET A 1 231 ? 1.162 -9.978 11.060 1.00 93.75 231 MET A O 1
ATOM 1845 N N . ASP A 1 232 ? -1.023 -10.496 10.797 1.00 93.50 232 ASP A N 1
ATOM 1846 C CA . ASP A 1 232 ? -0.805 -11.656 9.936 1.00 93.50 232 ASP A CA 1
ATOM 1847 C C . ASP A 1 232 ? -0.794 -11.319 8.437 1.00 93.50 232 ASP A C 1
ATOM 1849 O O . ASP A 1 232 ? -0.402 -12.172 7.636 1.00 93.50 232 ASP A O 1
ATOM 1853 N N . LYS A 1 233 ? -1.105 -10.066 8.074 1.00 92.50 233 LYS A N 1
ATOM 1854 C CA . LYS A 1 233 ? -1.116 -9.571 6.690 1.00 92.50 233 LYS A CA 1
ATOM 1855 C C . LYS A 1 233 ? -2.150 -10.277 5.825 1.00 92.50 233 LYS A C 1
ATOM 1857 O O . LYS A 1 233 ? -2.011 -10.340 4.601 1.00 92.50 233 LYS A O 1
ATOM 1862 N N . ASP A 1 234 ? -3.211 -10.807 6.433 1.00 92.38 234 ASP A N 1
ATOM 1863 C CA . ASP A 1 234 ? -4.385 -11.260 5.695 1.00 92.38 234 ASP A CA 1
ATOM 1864 C C . ASP A 1 234 ? -5.267 -10.072 5.258 1.00 92.38 234 ASP A C 1
ATOM 1866 O O . ASP A 1 234 ? -6.135 -10.217 4.381 1.00 92.38 234 ASP A O 1
ATOM 1870 N N . GLY A 1 235 ? -4.993 -8.894 5.840 1.00 91.38 235 GLY A N 1
ATOM 1871 C CA . GLY A 1 235 ? -5.641 -7.591 5.722 1.00 91.38 235 GLY A CA 1
ATOM 1872 C C . GLY A 1 235 ? -7.144 -7.592 5.920 1.00 91.38 235 GLY A C 1
ATOM 1873 O O . GLY A 1 235 ? -7.870 -6.843 5.253 1.00 91.38 235 GLY A O 1
ATOM 1874 N N . LEU A 1 236 ? -7.572 -8.431 6.843 1.00 94.81 236 LEU A N 1
ATOM 1875 C CA . LEU A 1 236 ? -8.718 -8.253 7.702 1.00 94.81 236 LEU A CA 1
ATOM 1876 C C . LEU A 1 236 ? -8.194 -7.855 9.091 1.00 94.81 236 LEU A C 1
ATOM 1878 O O . LEU A 1 236 ? -7.060 -8.125 9.450 1.00 94.81 236 LEU A O 1
ATOM 1882 N N . LEU A 1 237 ? -9.022 -7.192 9.893 1.00 96.00 237 LEU A N 1
ATOM 1883 C CA . LEU A 1 237 ? -8.763 -7.027 11.321 1.00 96.00 237 LEU A CA 1
ATOM 1884 C C . LEU A 1 237 ? -9.677 -7.966 12.087 1.00 96.00 237 LEU A C 1
ATOM 1886 O O . LEU A 1 237 ? -10.890 -7.732 12.188 1.00 96.00 237 LEU A O 1
ATOM 1890 N N . ASN A 1 238 ? -9.096 -9.019 12.647 1.00 95.75 238 ASN A N 1
ATOM 1891 C CA . ASN A 1 238 ? -9.813 -9.917 13.539 1.00 95.75 238 ASN A CA 1
ATOM 1892 C C . ASN A 1 238 ? -10.019 -9.280 14.935 1.00 95.75 238 ASN A C 1
ATOM 1894 O O . ASN A 1 238 ? -9.666 -8.127 15.202 1.00 95.75 238 ASN A O 1
ATOM 1898 N N . LEU A 1 239 ? -10.642 -10.015 15.863 1.00 95.94 239 LEU A N 1
ATOM 1899 C CA . LEU A 1 239 ? -10.927 -9.502 17.211 1.00 95.94 239 LEU A CA 1
ATOM 1900 C C . LEU A 1 239 ? -9.663 -9.120 17.994 1.00 95.94 239 LEU A C 1
ATOM 1902 O O . LEU A 1 239 ? -9.677 -8.125 18.723 1.00 95.94 239 LEU A O 1
ATOM 1906 N N . ASP A 1 240 ? -8.615 -9.934 17.908 1.00 96.44 240 ASP A N 1
ATOM 1907 C CA . ASP A 1 240 ? -7.388 -9.713 18.668 1.00 96.44 240 ASP A CA 1
ATOM 1908 C C . ASP A 1 240 ? -6.599 -8.530 18.086 1.00 96.44 240 ASP A C 1
ATOM 1910 O O . ASP A 1 240 ? -6.131 -7.680 18.845 1.00 96.44 240 ASP A O 1
ATOM 1914 N N . GLU A 1 241 ? -6.577 -8.390 16.763 1.00 97.00 241 GLU A N 1
ATOM 1915 C CA . GLU A 1 241 ? -5.971 -7.257 16.052 1.00 97.00 241 GLU A CA 1
ATOM 1916 C C . GLU A 1 241 ? -6.733 -5.950 16.267 1.00 97.00 241 GLU A C 1
ATOM 1918 O O . GLU A 1 241 ? -6.128 -4.916 16.538 1.00 97.00 241 GLU A O 1
ATOM 1923 N N . MET A 1 242 ? -8.070 -5.979 16.256 1.00 95.62 242 MET A N 1
ATOM 1924 C CA . MET A 1 242 ? -8.883 -4.815 16.620 1.00 95.62 242 MET A CA 1
ATOM 1925 C C . MET A 1 242 ? -8.639 -4.402 18.078 1.00 95.62 242 MET A C 1
ATOM 1927 O O . MET A 1 242 ? -8.583 -3.215 18.400 1.00 95.62 242 MET A O 1
ATOM 1931 N N . ASN A 1 243 ? -8.483 -5.370 18.985 1.00 94.69 243 ASN A N 1
ATOM 1932 C CA . ASN A 1 243 ? -8.145 -5.083 20.376 1.00 94.69 243 ASN A CA 1
ATOM 1933 C C . ASN A 1 243 ? -6.750 -4.448 20.496 1.00 94.69 243 ASN A C 1
ATOM 1935 O O . ASN A 1 243 ? -6.595 -3.471 21.227 1.00 94.69 243 ASN A O 1
ATOM 1939 N N . HIS A 1 244 ? -5.764 -4.963 19.759 1.00 94.06 244 HIS A N 1
ATOM 1940 C CA . HIS A 1 244 ? -4.424 -4.383 19.675 1.00 94.06 244 HIS A CA 1
ATOM 1941 C C . HIS A 1 244 ? -4.460 -2.952 19.115 1.00 94.06 244 HIS A C 1
ATOM 1943 O O . HIS A 1 244 ? -3.908 -2.043 19.733 1.00 94.06 244 HIS A O 1
ATOM 1949 N N . LEU A 1 245 ? -5.203 -2.725 18.025 1.00 94.38 245 LEU A N 1
ATOM 1950 C CA . LEU A 1 245 ? -5.411 -1.408 17.417 1.00 94.38 245 LEU A CA 1
ATOM 1951 C C . LEU A 1 245 ? -5.927 -0.398 18.441 1.00 94.38 245 LEU A C 1
ATOM 1953 O O . LEU A 1 245 ? -5.391 0.707 18.546 1.00 94.38 245 LEU A O 1
ATOM 1957 N N . LEU A 1 246 ? -6.962 -0.772 19.201 1.00 92.62 246 LEU A N 1
ATOM 1958 C CA . LEU A 1 246 ? -7.538 0.087 20.232 1.00 92.62 246 LEU A CA 1
ATOM 1959 C C . LEU A 1 246 ? -6.521 0.411 21.327 1.00 92.62 246 LEU A C 1
ATOM 1961 O O . LEU A 1 246 ? -6.395 1.574 21.708 1.00 92.62 246 LEU A O 1
ATOM 1965 N N . ILE A 1 247 ? -5.799 -0.595 21.827 1.00 91.81 247 ILE A N 1
ATOM 1966 C CA . ILE A 1 247 ? -4.797 -0.398 22.877 1.00 91.81 247 ILE A CA 1
ATOM 1967 C C . ILE A 1 247 ? -3.719 0.568 22.391 1.00 91.81 247 ILE A C 1
ATOM 1969 O O . ILE A 1 247 ? -3.584 1.640 22.977 1.00 91.81 247 ILE A O 1
ATOM 1973 N N . GLU A 1 248 ? -3.019 0.233 21.309 1.00 91.12 248 GLU A N 1
ATOM 1974 C CA . GLU A 1 248 ? -1.855 0.983 20.832 1.00 91.12 248 GLU A CA 1
ATOM 1975 C C . GLU A 1 248 ? -2.201 2.424 20.446 1.00 91.12 248 GLU A C 1
ATOM 1977 O O . GLU A 1 248 ? -1.484 3.350 20.816 1.00 91.12 248 GLU A O 1
ATOM 1982 N N . ASN A 1 249 ? -3.325 2.640 19.755 1.00 88.25 249 ASN A N 1
ATOM 1983 C CA . ASN A 1 249 ? -3.631 3.950 19.173 1.00 88.25 249 ASN A CA 1
ATOM 1984 C C . ASN A 1 249 ? -4.499 4.848 20.066 1.00 88.25 249 ASN A C 1
ATOM 1986 O O . ASN A 1 249 ? -4.541 6.055 19.836 1.00 88.25 249 ASN A O 1
ATOM 1990 N N . TYR A 1 250 ? -5.209 4.298 21.060 1.00 87.75 250 TYR A N 1
ATOM 1991 C CA . TYR A 1 250 ? -6.184 5.076 21.842 1.00 87.75 250 TYR A CA 1
ATOM 1992 C C . TYR A 1 250 ? -6.006 5.011 23.356 1.00 87.75 250 TYR A C 1
ATOM 1994 O O . TYR A 1 250 ? -6.451 5.936 24.041 1.00 87.75 250 TYR A O 1
ATOM 2002 N N . PHE A 1 251 ? -5.392 3.955 23.894 1.00 88.94 251 PHE A N 1
ATOM 2003 C CA . PHE A 1 251 ? -5.273 3.776 25.345 1.00 88.94 251 PHE A CA 1
ATOM 2004 C C . PHE A 1 251 ? -3.828 3.729 25.847 1.00 88.94 251 PHE A C 1
ATOM 2006 O O . PHE A 1 251 ? -3.599 4.020 27.020 1.00 88.94 251 PHE A O 1
ATOM 2013 N N . MET A 1 252 ? -2.855 3.397 24.995 1.00 87.81 252 MET A N 1
ATOM 2014 C CA . MET A 1 252 ? -1.479 3.147 25.418 1.00 87.81 252 MET A CA 1
ATOM 2015 C C . MET A 1 252 ? -0.798 4.398 25.977 1.00 87.81 252 MET A C 1
ATOM 2017 O O . MET A 1 252 ? -0.201 4.327 27.049 1.00 87.81 252 MET A O 1
ATOM 2021 N N . GLU A 1 253 ? -0.925 5.551 25.317 1.00 85.50 253 GLU A N 1
ATOM 2022 C CA . GLU A 1 253 ? -0.296 6.791 25.794 1.00 85.50 253 GLU A CA 1
ATOM 2023 C C . GLU A 1 253 ? -0.899 7.295 27.115 1.00 85.50 253 GLU A C 1
ATOM 2025 O O . GLU A 1 253 ? -0.169 7.692 28.022 1.00 85.50 253 GLU A O 1
ATOM 2030 N N . GLU A 1 254 ? -2.226 7.244 27.255 1.00 84.88 254 GLU A N 1
ATOM 2031 C CA . GLU A 1 254 ? -2.938 7.837 28.397 1.00 84.88 254 GLU A CA 1
ATOM 2032 C C . GLU A 1 254 ? -3.064 6.889 29.603 1.00 84.88 254 GLU A C 1
ATOM 2034 O O . GLU A 1 254 ? -3.117 7.338 30.751 1.00 84.88 254 GLU A O 1
ATOM 2039 N N . PHE A 1 255 ? -3.113 5.573 29.374 1.00 87.75 255 PHE A N 1
ATOM 2040 C CA . PHE A 1 255 ? -3.497 4.592 30.395 1.00 87.75 255 PHE A CA 1
ATOM 2041 C C . PHE A 1 255 ? -2.507 3.436 30.564 1.00 87.75 255 PHE A C 1
ATOM 2043 O O . PHE A 1 255 ? -2.856 2.450 31.211 1.00 87.75 255 PHE A O 1
ATOM 2050 N N . ARG A 1 256 ? -1.263 3.554 30.073 1.00 87.44 256 ARG A N 1
ATOM 2051 C CA . ARG A 1 256 ? -0.227 2.499 30.129 1.00 87.44 256 ARG A CA 1
ATOM 2052 C C . ARG A 1 256 ? -0.180 1.712 31.440 1.00 87.44 256 ARG A C 1
ATOM 2054 O O . ARG A 1 256 ? -0.256 0.491 31.428 1.00 87.44 256 ARG A O 1
ATOM 2061 N N . ALA A 1 257 ? -0.084 2.413 32.572 1.00 86.19 257 ALA A N 1
ATOM 2062 C CA . ALA A 1 257 ? 0.044 1.798 33.897 1.00 86.19 257 ALA A CA 1
ATOM 2063 C C . ALA A 1 257 ? -1.212 1.030 34.356 1.00 86.19 257 ALA A C 1
ATOM 2065 O O . ALA A 1 257 ? -1.151 0.259 35.307 1.00 86.19 257 ALA A O 1
ATOM 2066 N N . LYS A 1 258 ? -2.357 1.263 33.708 1.00 85.81 258 LYS A N 1
ATOM 2067 C CA . LYS A 1 258 ? -3.665 0.691 34.049 1.00 85.81 258 LYS A CA 1
ATOM 2068 C C . LYS A 1 258 ? -4.070 -0.437 33.101 1.00 85.81 258 LYS A C 1
ATOM 2070 O O . LYS A 1 258 ? -4.996 -1.179 33.403 1.00 85.81 258 LYS A O 1
ATOM 2075 N N . LEU A 1 259 ? -3.379 -0.600 31.973 1.00 86.88 259 LEU A N 1
ATOM 2076 C CA . LEU A 1 259 ? -3.665 -1.663 31.007 1.00 86.88 259 LEU A CA 1
ATOM 2077 C C . LEU A 1 259 ? -3.353 -3.067 31.543 1.00 86.88 259 LEU A C 1
ATOM 2079 O O . LEU A 1 259 ? -3.811 -4.041 30.958 1.00 86.88 259 LEU A O 1
ATOM 2083 N N . GLU A 1 260 ? -2.632 -3.198 32.656 1.00 87.38 260 GLU A N 1
ATOM 2084 C CA . GLU A 1 260 ? -2.450 -4.488 33.336 1.00 87.38 260 GLU A CA 1
ATOM 2085 C C . GLU A 1 260 ? -3.706 -4.938 34.104 1.00 87.38 260 GLU A C 1
ATOM 2087 O O . GLU A 1 260 ? -3.817 -6.111 34.463 1.00 87.38 260 GLU A O 1
ATOM 2092 N N . ASP A 1 261 ? -4.676 -4.041 34.334 1.00 89.69 261 ASP A N 1
ATOM 2093 C CA . ASP A 1 261 ? -5.923 -4.373 35.021 1.00 89.69 261 ASP A CA 1
ATOM 2094 C C . ASP A 1 261 ? -6.798 -5.304 34.148 1.00 89.69 261 ASP A C 1
ATOM 2096 O O . ASP A 1 261 ? -7.257 -4.903 33.066 1.00 89.69 261 ASP A O 1
ATOM 2100 N N . PRO A 1 262 ? -7.111 -6.532 34.616 1.00 90.31 262 PRO A N 1
ATOM 2101 C CA . PRO A 1 262 ? -7.942 -7.480 33.875 1.00 90.31 262 PRO A CA 1
ATOM 2102 C C . PRO A 1 262 ? -9.345 -6.955 33.545 1.00 90.31 262 PRO A C 1
ATOM 2104 O O . PRO A 1 262 ? -9.942 -7.357 32.542 1.00 90.31 262 PRO A O 1
ATOM 2107 N N . MET A 1 263 ? -9.904 -6.073 34.378 1.00 88.75 263 MET A N 1
ATOM 2108 C CA . MET A 1 263 ? -11.202 -5.455 34.137 1.00 88.75 263 MET A CA 1
ATOM 2109 C C . MET A 1 263 ? -11.121 -4.463 32.974 1.00 88.75 263 MET A C 1
ATOM 2111 O O . MET A 1 263 ? -11.980 -4.511 32.092 1.00 88.75 263 MET A O 1
ATOM 2115 N N . ILE A 1 264 ? -10.084 -3.620 32.923 1.00 88.75 264 ILE A N 1
ATOM 2116 C CA . ILE A 1 264 ? -9.866 -2.668 31.820 1.00 88.75 264 ILE A CA 1
ATOM 2117 C C . ILE A 1 264 ? -9.638 -3.424 30.509 1.00 88.75 264 ILE A C 1
ATOM 2119 O O . ILE A 1 264 ? -10.309 -3.139 29.517 1.00 88.75 264 ILE A O 1
ATOM 2123 N N . GLN A 1 265 ? -8.796 -4.460 30.527 1.00 91.06 265 GLN A N 1
ATOM 2124 C CA . GLN A 1 265 ? -8.590 -5.346 29.376 1.00 91.06 265 GLN A CA 1
ATOM 2125 C C . GLN A 1 265 ? -9.902 -5.966 28.883 1.00 91.06 265 GLN A C 1
ATOM 2127 O O . GLN A 1 265 ? -10.186 -5.989 27.685 1.00 91.06 265 GLN A O 1
ATOM 2132 N N . LYS A 1 266 ? -10.767 -6.414 29.801 1.00 92.31 266 LYS A N 1
ATOM 2133 C CA . LYS A 1 266 ? -12.088 -6.948 29.450 1.00 92.31 266 LYS A CA 1
ATOM 2134 C C . LYS A 1 266 ? -12.998 -5.890 28.817 1.00 92.31 266 LYS A C 1
ATOM 2136 O O . LYS A 1 266 ? -13.737 -6.224 27.890 1.00 92.31 266 LYS A O 1
ATOM 2141 N N . PHE A 1 267 ? -12.968 -4.642 29.288 1.00 90.38 267 PHE A N 1
ATOM 2142 C CA . PHE A 1 267 ? -13.741 -3.547 28.690 1.00 90.38 267 PHE A CA 1
ATOM 2143 C C . PHE A 1 267 ? -13.271 -3.220 27.274 1.00 90.38 267 PHE A C 1
ATOM 2145 O O . PHE A 1 267 ? -14.103 -3.166 26.368 1.00 90.38 267 PHE A O 1
ATOM 2152 N N . ILE A 1 268 ? -11.959 -3.080 27.068 1.00 93.00 268 ILE A N 1
ATOM 2153 C CA . ILE A 1 268 ? -11.387 -2.811 25.742 1.00 93.00 268 ILE A CA 1
ATOM 2154 C C . ILE A 1 268 ? -11.707 -3.967 24.786 1.00 93.00 268 ILE A C 1
ATOM 2156 O O . ILE A 1 268 ? -12.214 -3.732 23.691 1.00 93.00 268 ILE A O 1
ATOM 2160 N N . ARG A 1 269 ? -11.567 -5.223 25.231 1.00 95.25 269 ARG A N 1
ATOM 2161 C CA . ARG A 1 269 ? -11.913 -6.401 24.418 1.00 95.25 269 ARG A CA 1
ATOM 2162 C C . ARG A 1 269 ? -13.401 -6.474 24.071 1.00 95.25 269 ARG A C 1
ATOM 2164 O O . ARG A 1 269 ? -13.769 -6.949 22.998 1.00 95.25 269 ARG A O 1
ATOM 2171 N N . ASN A 1 270 ? -14.282 -6.022 24.964 1.00 94.06 270 ASN A N 1
ATOM 2172 C CA . ASN A 1 270 ? -15.713 -5.938 24.672 1.00 94.06 270 ASN A CA 1
ATOM 2173 C C . ASN A 1 270 ? -16.019 -4.851 23.636 1.00 94.06 270 ASN A C 1
ATOM 2175 O O . ASN A 1 270 ? -16.820 -5.105 22.739 1.00 94.06 270 ASN A O 1
ATOM 2179 N N . LEU A 1 271 ? -15.358 -3.692 23.727 1.00 93.88 271 LEU A N 1
ATOM 2180 C CA . LEU A 1 271 ? -15.441 -2.646 22.708 1.00 93.88 271 LEU A CA 1
ATOM 2181 C C . LEU A 1 271 ? -14.939 -3.162 21.353 1.00 93.88 271 LEU A C 1
ATOM 2183 O O . LEU A 1 271 ? -15.645 -3.018 20.359 1.00 93.88 271 LEU A O 1
ATOM 2187 N N . ALA A 1 272 ? -13.781 -3.828 21.321 1.00 94.81 272 ALA A N 1
ATOM 2188 C CA . ALA A 1 272 ? -13.232 -4.443 20.112 1.00 94.81 272 ALA A CA 1
ATOM 2189 C C . ALA A 1 272 ? -14.239 -5.404 19.465 1.00 94.81 272 ALA A C 1
ATOM 2191 O O . ALA A 1 272 ? -14.528 -5.293 18.277 1.00 94.81 272 ALA A O 1
ATOM 2192 N N . ARG A 1 273 ? -14.852 -6.294 20.260 1.00 95.38 273 ARG A N 1
ATOM 2193 C CA . ARG A 1 273 ? -15.876 -7.231 19.771 1.00 95.38 273 ARG A CA 1
ATOM 2194 C C . ARG A 1 273 ? -17.079 -6.517 19.178 1.00 95.38 273 ARG A C 1
ATOM 2196 O O . ARG A 1 273 ? -17.580 -6.932 18.135 1.00 95.38 273 ARG A O 1
ATOM 2203 N N . GLU A 1 274 ? -17.561 -5.476 19.845 1.00 93.06 274 GLU A N 1
ATOM 2204 C CA . GLU A 1 274 ? -18.701 -4.709 19.358 1.00 93.06 274 GLU A CA 1
ATOM 2205 C C . GLU A 1 274 ? -18.373 -3.979 18.048 1.00 93.06 274 GLU A C 1
ATOM 2207 O O . GLU A 1 274 ? -19.209 -3.945 17.148 1.00 93.06 274 GLU A O 1
ATOM 2212 N N . LEU A 1 275 ? -17.157 -3.435 17.920 1.00 92.62 275 LEU A N 1
ATOM 2213 C CA . LEU A 1 275 ? -16.692 -2.806 16.687 1.00 92.62 275 LEU A CA 1
ATOM 2214 C C . LEU A 1 275 ? -16.571 -3.825 15.557 1.00 92.62 275 LEU A C 1
ATOM 2216 O O . LEU A 1 275 ? -17.201 -3.610 14.531 1.00 92.62 275 LEU A O 1
ATOM 2220 N N . VAL A 1 276 ? -15.883 -4.954 15.749 1.00 93.81 276 VAL A N 1
ATOM 2221 C CA . VAL A 1 276 ? -15.792 -6.002 14.712 1.00 93.81 276 VAL A CA 1
ATOM 2222 C C . VAL A 1 276 ? -17.183 -6.453 14.271 1.00 93.81 276 VAL A C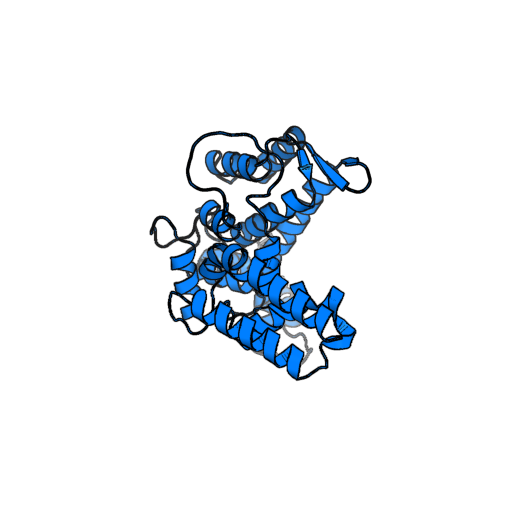 1
ATOM 2224 O O . VAL A 1 276 ? -17.485 -6.433 13.088 1.00 93.81 276 VAL A O 1
ATOM 2227 N N . THR A 1 277 ? -18.083 -6.739 15.216 1.00 92.38 277 THR A N 1
ATOM 2228 C CA . THR A 1 277 ? -19.454 -7.183 14.896 1.00 92.38 277 THR A CA 1
ATOM 2229 C C . THR A 1 277 ? -20.247 -6.138 14.104 1.00 92.38 277 THR A C 1
ATOM 2231 O O . THR A 1 277 ? -21.123 -6.486 13.317 1.00 92.38 277 THR A O 1
ATOM 2234 N N . LYS A 1 278 ? -19.992 -4.847 14.345 1.00 90.56 278 LYS A N 1
ATOM 2235 C CA . LYS A 1 278 ? -20.685 -3.748 13.666 1.00 90.56 278 LYS A CA 1
ATOM 2236 C C . LYS A 1 278 ? -20.072 -3.427 12.301 1.00 90.56 278 LYS A C 1
ATOM 2238 O O . LYS A 1 278 ? -20.798 -2.965 11.425 1.00 90.56 278 LYS A O 1
ATOM 2243 N N . LEU A 1 279 ? -18.758 -3.585 12.167 1.00 91.12 279 LEU A N 1
ATOM 2244 C CA . LEU A 1 279 ? -17.988 -3.163 11.001 1.00 91.12 279 LEU A CA 1
ATOM 2245 C C . LEU A 1 279 ? -17.843 -4.277 9.955 1.00 91.12 279 LEU A C 1
ATOM 2247 O O . LEU A 1 279 ? -17.852 -3.940 8.780 1.00 91.12 279 LEU A O 1
ATOM 2251 N N . ASP A 1 280 ? -17.777 -5.551 10.363 1.00 92.69 280 ASP A N 1
ATOM 2252 C CA . ASP A 1 280 ? -17.736 -6.728 9.474 1.00 92.69 280 ASP A CA 1
ATOM 2253 C C . ASP A 1 280 ? -19.124 -6.969 8.849 1.00 92.69 280 ASP A C 1
ATOM 2255 O O . ASP A 1 280 ? -19.921 -7.815 9.275 1.00 92.69 280 ASP A O 1
ATOM 2259 N N . VAL A 1 281 ? -19.464 -6.132 7.868 1.00 88.38 281 VAL A N 1
ATOM 2260 C CA . VAL A 1 281 ? -20.740 -6.156 7.147 1.00 88.38 281 VAL A CA 1
ATOM 2261 C C . VAL A 1 281 ? -20.764 -7.328 6.168 1.00 88.38 281 VAL A C 1
ATOM 2263 O O . VAL A 1 281 ? -21.816 -7.954 5.991 1.00 88.38 281 VAL A O 1
ATOM 2266 N N . ARG A 1 282 ? -19.620 -7.639 5.546 1.00 88.31 282 ARG A N 1
ATOM 2267 C CA . ARG A 1 282 ? -19.466 -8.749 4.597 1.00 88.31 282 ARG A CA 1
ATOM 2268 C C . ARG A 1 282 ? -19.412 -10.123 5.264 1.00 88.31 282 ARG A C 1
ATOM 2270 O O . ARG A 1 282 ? -19.708 -11.111 4.592 1.00 88.31 282 ARG A O 1
ATOM 2277 N N . LYS A 1 283 ? -19.175 -10.186 6.577 1.00 89.06 283 LYS A N 1
ATOM 2278 C CA . LYS A 1 283 ? -19.068 -11.416 7.382 1.00 89.06 283 LYS A CA 1
ATOM 2279 C C . LYS A 1 283 ? -17.917 -12.303 6.927 1.00 89.06 283 LYS A C 1
ATOM 2281 O O . LYS A 1 283 ? -18.072 -13.521 6.818 1.00 89.06 283 LYS A O 1
ATOM 2286 N N . GLU A 1 284 ? -16.775 -11.682 6.662 1.00 86.12 284 GLU A N 1
ATOM 2287 C CA . GLU A 1 284 ? -15.558 -12.375 6.226 1.00 86.12 284 GLU A CA 1
ATOM 2288 C C . GLU A 1 284 ? -14.723 -12.893 7.405 1.00 86.12 284 GLU A C 1
ATOM 2290 O O . GLU A 1 284 ? -13.709 -13.554 7.200 1.00 86.12 284 GLU A O 1
ATOM 2295 N N . GLY A 1 285 ? -15.180 -12.672 8.644 1.00 86.88 285 GLY A N 1
ATOM 2296 C CA . GLY A 1 285 ? -14.488 -13.121 9.854 1.00 86.88 285 GLY A CA 1
ATOM 2297 C C . GLY A 1 285 ? -13.532 -12.076 10.432 1.00 86.88 285 GLY A C 1
ATOM 2298 O O . GLY A 1 285 ? -12.865 -12.349 11.430 1.00 86.88 285 GLY A O 1
ATOM 2299 N N . GLY A 1 286 ? -13.516 -10.878 9.853 1.00 92.88 286 GLY A N 1
ATOM 2300 C CA . GLY A 1 286 ? -12.739 -9.724 10.277 1.00 92.88 286 GLY A CA 1
ATOM 2301 C C . GLY A 1 286 ? -13.175 -8.483 9.501 1.00 92.88 286 GLY A C 1
ATOM 2302 O O . GLY A 1 286 ? -14.027 -8.564 8.623 1.00 92.88 286 GLY A O 1
ATOM 2303 N N . VAL A 1 287 ? -12.616 -7.329 9.855 1.00 94.00 287 VAL A N 1
ATOM 2304 C CA . VAL A 1 287 ? -12.959 -6.039 9.238 1.00 94.00 287 VAL A CA 1
ATOM 2305 C C . VAL A 1 287 ? -11.915 -5.692 8.188 1.00 94.00 287 VAL A C 1
ATOM 2307 O O . VAL A 1 287 ? -10.760 -5.480 8.546 1.00 94.00 287 VAL A O 1
ATOM 2310 N N . ASP A 1 288 ? -12.288 -5.588 6.917 1.00 92.75 288 ASP A N 1
ATOM 2311 C CA . ASP A 1 288 ? -11.333 -5.148 5.891 1.00 92.75 288 ASP A CA 1
ATOM 2312 C C . ASP A 1 288 ? -11.151 -3.618 5.861 1.00 92.75 288 ASP A C 1
ATOM 2314 O O . ASP A 1 288 ? -11.836 -2.855 6.553 1.00 92.75 288 ASP A O 1
ATOM 2318 N N . TRP A 1 289 ? -10.212 -3.139 5.040 1.00 90.81 289 TRP A N 1
ATOM 2319 C CA . TRP A 1 289 ? -9.907 -1.710 4.952 1.00 90.81 289 TRP A CA 1
ATOM 2320 C C . TRP A 1 289 ? -11.105 -0.860 4.504 1.00 90.81 289 TRP A C 1
ATOM 2322 O O . TRP A 1 289 ? -11.297 0.242 5.021 1.00 90.81 289 TRP A O 1
ATOM 2332 N N . ALA A 1 290 ? -11.931 -1.344 3.575 1.00 87.56 290 ALA A N 1
ATOM 2333 C CA . ALA A 1 290 ? -13.077 -0.586 3.083 1.00 87.56 290 ALA A CA 1
ATOM 2334 C C . ALA A 1 290 ? -14.166 -0.444 4.163 1.00 87.56 290 ALA A C 1
ATOM 2336 O O . ALA A 1 290 ? -14.755 0.629 4.311 1.00 87.56 290 ALA A O 1
ATOM 2337 N N . GLU A 1 291 ? -14.400 -1.486 4.962 1.00 89.56 291 GLU A N 1
ATOM 2338 C CA . GLU A 1 291 ? -15.279 -1.420 6.137 1.00 89.56 291 GLU A CA 1
ATOM 2339 C C . GLU A 1 291 ? -14.711 -0.514 7.232 1.00 89.56 291 GLU A C 1
ATOM 2341 O O . GLU A 1 291 ? -15.419 0.349 7.772 1.00 89.56 291 GLU A O 1
ATOM 2346 N N . PHE A 1 292 ? -13.419 -0.672 7.524 1.00 89.31 292 PHE A N 1
ATOM 2347 C CA . PHE A 1 292 ? -12.719 0.093 8.543 1.00 89.31 292 PHE A CA 1
ATOM 2348 C C . PHE A 1 292 ? -12.749 1.590 8.227 1.00 89.31 292 PHE A C 1
ATOM 2350 O O . PHE A 1 292 ? -13.207 2.389 9.046 1.00 89.31 292 PHE A O 1
ATOM 2357 N N . LYS A 1 293 ? -12.342 1.992 7.018 1.00 84.44 293 LYS A N 1
ATOM 2358 C CA . LYS A 1 293 ? -12.202 3.408 6.663 1.00 84.44 293 LYS A CA 1
ATOM 2359 C C . LYS A 1 293 ? -13.530 4.170 6.703 1.00 84.44 293 LYS A C 1
ATOM 2361 O O . LYS A 1 293 ? -13.557 5.307 7.167 1.00 84.44 293 LYS A O 1
ATOM 2366 N N . ILE A 1 294 ? -14.634 3.551 6.272 1.00 77.25 294 ILE A N 1
ATOM 2367 C CA . ILE A 1 294 ? -15.963 4.190 6.208 1.00 77.25 294 ILE A CA 1
ATOM 2368 C C . ILE A 1 294 ? -16.592 4.312 7.593 1.00 77.25 294 ILE A C 1
ATOM 2370 O O . ILE A 1 294 ? -17.186 5.338 7.936 1.00 77.25 294 ILE A O 1
ATOM 2374 N N . SER A 1 295 ? -16.484 3.255 8.392 1.00 75.75 295 SER A N 1
ATOM 2375 C CA . SER A 1 295 ? -17.365 3.094 9.544 1.00 75.75 295 SER A CA 1
ATOM 2376 C C . SER A 1 295 ? -16.647 3.223 10.884 1.00 75.75 295 SER A C 1
ATOM 2378 O O . SER A 1 295 ? -17.308 3.520 11.880 1.00 75.75 295 SER A O 1
ATOM 2380 N N . PHE A 1 296 ? -15.318 3.075 10.941 1.00 82.00 296 PHE A N 1
ATOM 2381 C CA . PHE A 1 296 ? -14.580 3.084 12.205 1.00 82.00 296 PHE A CA 1
ATOM 2382 C C . PHE A 1 296 ? -14.658 4.437 12.919 1.00 82.00 296 PHE A C 1
ATOM 2384 O O . PHE A 1 296 ? -15.147 4.471 14.045 1.00 82.00 296 PHE A O 1
ATOM 2391 N N . LYS A 1 297 ? -14.284 5.555 12.270 1.00 74.00 297 LYS A N 1
ATOM 2392 C CA . LYS A 1 297 ? -14.302 6.903 12.893 1.00 74.00 297 LYS A CA 1
ATOM 2393 C C . LYS A 1 297 ? -15.670 7.233 13.512 1.00 74.00 297 LYS A C 1
ATOM 2395 O O . LYS A 1 297 ? -15.748 7.676 14.657 1.00 74.00 297 LYS A O 1
ATOM 2400 N N . ASN A 1 298 ? -16.752 6.946 12.789 1.00 74.62 298 ASN A N 1
ATOM 2401 C CA . ASN A 1 298 ? -18.117 7.205 13.252 1.00 74.62 298 ASN A CA 1
ATOM 2402 C C . ASN A 1 298 ? -18.577 6.221 14.341 1.00 74.62 298 ASN A C 1
ATOM 2404 O O . ASN A 1 298 ? -19.351 6.585 15.221 1.00 74.62 298 ASN A O 1
ATOM 2408 N N . ALA A 1 299 ? -18.145 4.958 14.288 1.00 76.06 299 ALA A N 1
ATOM 2409 C CA . ALA A 1 299 ? -18.591 3.934 15.228 1.00 76.06 299 ALA A CA 1
ATOM 2410 C C . ALA A 1 299 ? -17.800 3.905 16.543 1.00 76.06 299 ALA A C 1
ATOM 2412 O O . ALA A 1 299 ? -18.341 3.418 17.540 1.00 76.06 299 ALA A O 1
ATOM 2413 N N . SER A 1 300 ? -16.547 4.367 16.540 1.00 79.06 300 SER A N 1
ATOM 2414 C CA . SER A 1 300 ? -15.614 4.184 17.651 1.00 79.06 300 SER A CA 1
ATOM 2415 C C . SER A 1 300 ? -15.497 5.402 18.567 1.00 79.06 300 SER A C 1
ATOM 2417 O O . SER A 1 300 ? -15.365 5.203 19.770 1.00 79.06 300 SER A O 1
ATOM 2419 N N . THR A 1 301 ? -15.627 6.633 18.055 1.00 80.88 301 THR A N 1
ATOM 2420 C CA . THR A 1 301 ? -15.314 7.872 18.805 1.00 80.88 301 THR A CA 1
ATOM 2421 C C . THR A 1 301 ? -16.035 7.970 20.158 1.00 80.88 301 THR A C 1
ATOM 2423 O O . THR A 1 301 ? -15.381 7.967 21.201 1.00 80.88 301 THR A O 1
ATOM 2426 N N . ASP A 1 302 ? -17.373 7.963 20.176 1.00 82.81 302 ASP A N 1
ATOM 2427 C CA . ASP A 1 302 ? -18.149 8.100 21.425 1.00 82.81 302 ASP A CA 1
ATOM 2428 C C . ASP A 1 302 ? -17.905 6.939 22.403 1.00 82.81 302 ASP A C 1
ATOM 2430 O O . ASP A 1 302 ? -17.949 7.090 23.629 1.00 82.81 302 ASP A O 1
ATOM 2434 N N . LYS A 1 303 ? -17.640 5.748 21.862 1.00 86.44 303 LYS A N 1
ATOM 2435 C CA . LYS A 1 303 ? -17.450 4.534 22.655 1.00 86.44 303 LYS A CA 1
ATOM 2436 C C . LYS A 1 303 ? -16.068 4.467 23.284 1.00 86.44 303 LYS A C 1
ATOM 2438 O O . LYS A 1 303 ? -15.959 4.097 24.450 1.00 86.44 303 LYS A O 1
ATOM 2443 N N . ILE A 1 304 ? -15.036 4.844 22.532 1.00 87.50 304 ILE A N 1
ATOM 2444 C CA . ILE A 1 304 ? -13.670 4.983 23.038 1.00 87.50 304 ILE A CA 1
ATOM 2445 C C . ILE A 1 304 ? -13.683 5.991 24.183 1.00 87.50 304 ILE A C 1
ATOM 2447 O O . ILE A 1 304 ? -13.211 5.664 25.269 1.00 87.50 304 ILE A O 1
ATOM 2451 N N . GLU A 1 305 ? -14.314 7.152 23.993 1.00 88.00 305 GLU A N 1
ATOM 2452 C CA . GLU A 1 305 ? -14.407 8.168 25.044 1.00 88.00 305 GLU A CA 1
ATOM 2453 C C . GLU A 1 305 ? -15.153 7.649 26.280 1.00 88.00 305 GLU A C 1
ATOM 2455 O O . GLU A 1 305 ? -14.706 7.835 27.410 1.00 88.00 305 GLU A O 1
ATOM 2460 N N . THR A 1 306 ? -16.239 6.897 26.092 1.00 87.19 306 THR A N 1
ATOM 2461 C CA . THR A 1 306 ? -16.953 6.255 27.207 1.00 87.19 306 THR A CA 1
ATOM 2462 C C . THR A 1 306 ? -16.042 5.316 28.010 1.00 87.19 306 THR A C 1
ATOM 2464 O O . THR A 1 306 ? -16.072 5.332 29.244 1.00 87.19 306 THR A O 1
ATOM 2467 N N . VAL A 1 307 ? -15.203 4.520 27.338 1.00 85.94 307 VAL A N 1
ATOM 2468 C CA . VAL A 1 307 ? -14.230 3.639 28.004 1.00 85.94 307 VAL A CA 1
ATOM 2469 C C . VAL A 1 307 ? -13.142 4.454 28.706 1.00 85.94 307 VAL A C 1
ATOM 2471 O O . VAL A 1 307 ? -12.825 4.152 29.857 1.00 85.94 307 VAL A O 1
ATOM 2474 N N . LYS A 1 308 ? -12.625 5.524 28.089 1.00 89.50 308 LYS A N 1
ATOM 2475 C CA . LYS A 1 308 ? -11.660 6.433 28.733 1.00 89.50 308 LYS A CA 1
ATOM 2476 C C . LYS A 1 308 ? -12.221 7.019 30.029 1.00 89.50 308 LYS A C 1
ATOM 2478 O O . LYS A 1 308 ? -11.587 6.921 31.079 1.00 89.50 308 LYS A O 1
ATOM 2483 N N . GLN A 1 309 ? -13.447 7.540 29.994 1.00 88.38 309 GLN A N 1
ATOM 2484 C CA . GLN A 1 309 ? -14.134 8.083 31.171 1.00 88.38 309 GLN A CA 1
ATOM 2485 C C . GLN A 1 309 ? -14.352 7.028 32.261 1.00 88.38 309 GLN A C 1
ATOM 2487 O O . GLN A 1 309 ? -14.245 7.334 33.451 1.00 88.38 309 GLN A O 1
ATOM 2492 N N . TYR A 1 310 ? -14.647 5.783 31.880 1.00 86.12 310 TYR A N 1
ATOM 2493 C CA . TYR A 1 310 ? -14.750 4.683 32.835 1.00 86.12 310 TYR A CA 1
ATOM 2494 C C . TYR A 1 310 ? -13.412 4.409 33.527 1.00 86.12 310 TYR A C 1
ATOM 2496 O O . TYR A 1 310 ? -13.387 4.297 34.753 1.00 86.12 310 TYR A O 1
ATOM 2504 N N . ILE A 1 311 ? -12.315 4.342 32.765 1.00 86.38 311 ILE A N 1
ATOM 2505 C CA . ILE A 1 311 ? -10.973 4.138 33.321 1.00 86.38 311 ILE A CA 1
ATOM 2506 C C . ILE A 1 311 ? -10.658 5.269 34.304 1.00 86.38 311 ILE A C 1
ATOM 2508 O O . ILE A 1 311 ? -10.315 4.987 35.446 1.00 86.38 3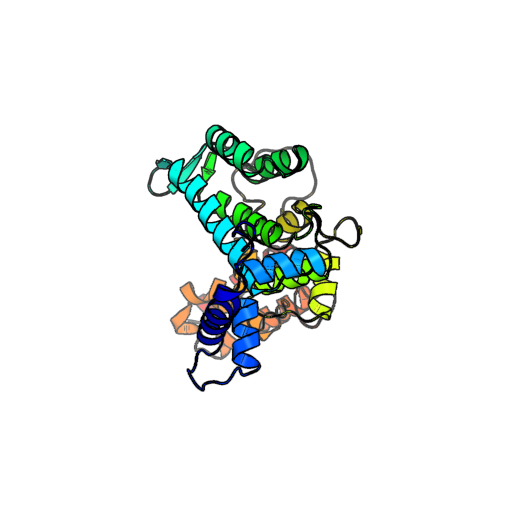11 ILE A O 1
ATOM 2512 N N . ILE A 1 312 ? -10.871 6.531 33.914 1.00 87.50 312 ILE A N 1
ATOM 2513 C CA . ILE A 1 312 ? -10.615 7.708 34.763 1.00 87.50 312 ILE A CA 1
ATOM 2514 C C . ILE A 1 312 ? -11.409 7.667 36.077 1.00 87.50 312 ILE A C 1
ATOM 2516 O O . ILE A 1 312 ? -10.864 8.017 37.114 1.00 87.50 312 ILE A O 1
ATOM 2520 N N . LYS A 1 313 ? -12.684 7.258 36.061 1.00 85.31 313 LYS A N 1
ATOM 2521 C CA . LYS A 1 313 ? -13.540 7.255 37.265 1.00 85.31 313 LYS A CA 1
ATOM 2522 C C . LYS A 1 313 ? -13.255 6.118 38.244 1.00 85.31 313 LYS A C 1
ATOM 2524 O O . LYS A 1 313 ? -13.639 6.225 39.405 1.00 85.31 313 LYS A O 1
ATOM 2529 N N . ASN A 1 314 ? -12.672 5.021 37.770 1.00 72.94 314 ASN A N 1
ATOM 2530 C CA . ASN A 1 314 ? -12.465 3.803 38.558 1.00 72.94 314 ASN A CA 1
ATOM 2531 C C . ASN A 1 314 ? -10.984 3.561 38.889 1.00 72.94 314 ASN A C 1
ATOM 2533 O O . ASN A 1 314 ? -10.608 2.444 39.235 1.00 72.94 314 ASN A O 1
ATOM 2537 N N . THR A 1 315 ? -10.158 4.606 38.793 1.00 62.91 315 THR A N 1
ATOM 2538 C CA . THR A 1 315 ? -8.768 4.643 39.269 1.00 62.91 315 THR A CA 1
ATOM 2539 C C . THR A 1 315 ? -8.478 5.945 39.988 1.00 62.91 315 THR A C 1
ATOM 2541 O O . THR A 1 315 ? -7.550 5.930 40.823 1.00 62.91 315 THR A O 1
#

Secondary structure (DSSP, 8-state):
-TTPPPPPTTTHHHHHHHHHHHH-SS-SSS--HHHHHHHHHH-HHHHHHHHHHHS---HHHHHHHHHHHHHHHHHHHHHH-EEETTEEEEEHHHHHHHHHHHTTTS-HHHHHHHHHHHTTT--SEEEHHHHHHHHHHHHHHHHH-SS-SSEE-HHHHHHHHHHHHSSPPPHHHHHHHHHHH-SS-SSSEEHHHHHHHHSPP--S-S-S----S---TT-THHHHHHHHH-SSSSSEE-HHHHHHHHIIIIIHHHHGGGTT-HHHHHHHHHHHHHHHHHH-SS-SSSEEHHHHHHHHHHHHHHHHHHHHHHHHHT-

Radius of gyration: 24.38 Å; chains: 1; bounding box: 62×54×69 Å

pLDDT: mean 85.34, std 13.94, range [25.97, 97.0]

Organism: Halteria grandinella (NCBI:txid5974)

Foldseek 3Di:
DPPDDDDDPVCPVVVVVVVQPQLPVVPPSDHDPVSVVVCCLPDPVNQVVCCVVVVDGDLSQLLVQLVVQLVVLVCLQVVQWDDDPNWTKHFLVSSLVVVCVVCVLPDPVVSVVLSCQQCVVVPRMHTPVSSCLLSSLVSLQVSLPSVSPQWAALNSQQSSLCSVLVDRADSVLSVVVQVQQCPVPPNIHGSVSSQQLLFFDDPDDDDDDDDDDDDDSSPNVLVVLQSVLPPVSNQFQALVSLLVSCCPPQPCVPPVVPCVPPVLSVLSSVLSVVLQVVQPPVVPNGHHSVSCRHPVVVSPVVSSVVSVVVSVVVD

Sequence (315 aa):
MAGMPVPHREGIAQFAFAAFRVIDADNSDSIEYSEFSEWVRQSEDLQDFLLRYTGQQTFERAKKRYIELCNFFKGVFEKNSIDFLGDRYVTMIELKKELKGALKEIAPAIREKLFVILDYDQKGAVSEAEYFNVMRPWASFSATDINNDNELDAGELKTLIWLVDEVEPSEARVQRDLKLIDADGSGTIDRLEYIQYLAAPDTSTPGIGGGGAGRDPLDYSLKSMFDKSDMDKDGLLNLDEMNHLLIENYFMEEFRAKLEDPMIQKFIRNLARELVTKLDVRKEGGVDWAEFKISFKNASTDKIETVKQYIIKNT

InterPro domains:
  IPR002048 EF-hand domain [PF13202] (177-196)
  IPR002048 EF-hand domain [PF13202] (222-245)
  IPR002048 EF-hand domain [PS50222] (11-46)
  IPR002048 EF-hand domain [PS50222] (169-204)
  IPR002048 EF-hand domain [PS50222] (222-252)
  IPR002048 EF-hand domain [SM00054] (15-43)
  IPR002048 EF-hand domain [SM00054] (110-138)
  IPR002048 EF-hand domain [SM00054] (173-201)
  IPR002048 EF-hand domain [SM00054] (221-249)
  IPR011992 EF-hand domain pair [SSF47473] (13-137)
  IPR011992 EF-hand domain pair [SSF47473] (140-297)
  IPR018247 EF-Hand 1, calcium-binding site [PS00018] (24-36)
  IPR018247 EF-Hand 1, calcium-binding site [PS00018] (182-194)
  IPR018247 EF-Hand 1, calcium-binding site [PS00018] (230-242)